Protein AF-W4DCC3-F1 (afdb_monomer_lite)

Structure (mmCIF, N/CA/C/O backbone):
data_AF-W4DCC3-F1
#
_entry.id   AF-W4DCC3-F1
#
loop_
_atom_site.group_PDB
_atom_site.id
_atom_site.type_symbol
_atom_site.label_atom_id
_atom_site.label_alt_id
_atom_site.label_comp_id
_atom_site.label_asym_id
_atom_site.label_entity_id
_atom_site.label_seq_id
_atom_site.pdbx_PDB_ins_code
_atom_site.Cartn_x
_atom_site.Cartn_y
_atom_site.Cartn_z
_atom_site.occupancy
_atom_site.B_iso_or_equiv
_atom_site.auth_seq_id
_atom_site.auth_comp_id
_atom_site.auth_asym_id
_atom_site.auth_atom_id
_atom_site.pdbx_PDB_model_num
ATOM 1 N N . MET A 1 1 ? -0.663 -2.552 36.359 1.00 65.81 1 MET A N 1
ATOM 2 C CA . MET A 1 1 ? -0.582 -4.001 36.613 1.00 65.81 1 MET A CA 1
ATOM 3 C C . MET A 1 1 ? 0.686 -4.512 35.973 1.00 65.81 1 MET A C 1
ATOM 5 O O . MET A 1 1 ? 1.082 -3.997 34.933 1.00 65.81 1 MET A O 1
ATOM 9 N N . ASP A 1 2 ? 1.323 -5.483 36.602 1.00 81.38 2 ASP A N 1
ATOM 10 C CA . ASP A 1 2 ? 2.466 -6.200 36.061 1.00 81.38 2 ASP A CA 1
ATOM 11 C C . ASP A 1 2 ? 2.003 -7.212 35.001 1.00 81.38 2 ASP A C 1
ATOM 13 O O . ASP A 1 2 ? 0.915 -7.782 35.112 1.00 81.38 2 ASP A O 1
ATOM 17 N N . ARG A 1 3 ? 2.832 -7.509 33.990 1.00 83.25 3 ARG A N 1
ATOM 18 C CA . ARG A 1 3 ? 2.454 -8.442 32.903 1.00 83.25 3 ARG A CA 1
ATOM 19 C C . ARG A 1 3 ? 1.959 -9.788 33.440 1.00 83.25 3 ARG A C 1
ATOM 21 O O . ARG A 1 3 ? 1.033 -10.378 32.896 1.00 83.25 3 ARG A O 1
ATOM 28 N N . LYS A 1 4 ? 2.592 -10.279 34.509 1.00 83.69 4 LYS A N 1
ATOM 29 C CA . LYS A 1 4 ? 2.248 -11.555 35.151 1.00 83.69 4 LYS A CA 1
ATOM 30 C C . LYS A 1 4 ? 0.876 -11.526 35.828 1.00 83.69 4 LYS A C 1
ATOM 32 O O . LYS A 1 4 ? 0.218 -12.558 35.857 1.00 83.69 4 LYS A O 1
ATOM 37 N N . GLU A 1 5 ? 0.449 -10.373 36.342 1.00 85.81 5 GLU A N 1
ATOM 38 C CA . GLU A 1 5 ? -0.877 -10.195 36.944 1.00 85.81 5 GLU A CA 1
ATOM 39 C C . GLU A 1 5 ? -1.960 -10.265 35.867 1.00 85.81 5 GLU A C 1
ATOM 41 O O . GLU A 1 5 ? -2.912 -11.019 36.019 1.00 85.81 5 GLU A O 1
ATOM 46 N N . VAL A 1 6 ? -1.767 -9.550 34.750 1.00 86.69 6 VAL A N 1
ATOM 47 C CA . VAL A 1 6 ? -2.700 -9.542 33.609 1.00 86.69 6 VAL A CA 1
ATOM 48 C C . VAL A 1 6 ? -2.846 -10.938 33.006 1.00 86.69 6 VAL A C 1
ATOM 50 O O . VAL A 1 6 ? -3.960 -11.420 32.824 1.00 86.69 6 VAL A O 1
ATOM 53 N N . VAL A 1 7 ? -1.719 -11.611 32.745 1.00 86.50 7 VAL A N 1
ATOM 54 C CA . VAL A 1 7 ? -1.698 -12.983 32.216 1.00 86.50 7 VAL A CA 1
ATOM 55 C C . VAL A 1 7 ? -2.428 -13.940 33.153 1.00 86.50 7 VAL A C 1
ATOM 57 O O . VAL A 1 7 ? -3.249 -14.716 32.676 1.00 86.50 7 VAL A O 1
ATOM 60 N N . LYS A 1 8 ? -2.170 -13.857 34.467 1.00 88.50 8 LYS A N 1
ATOM 61 C CA . LYS A 1 8 ? -2.825 -14.716 35.455 1.00 88.50 8 LYS A CA 1
ATOM 62 C C . LYS A 1 8 ? -4.325 -14.428 35.5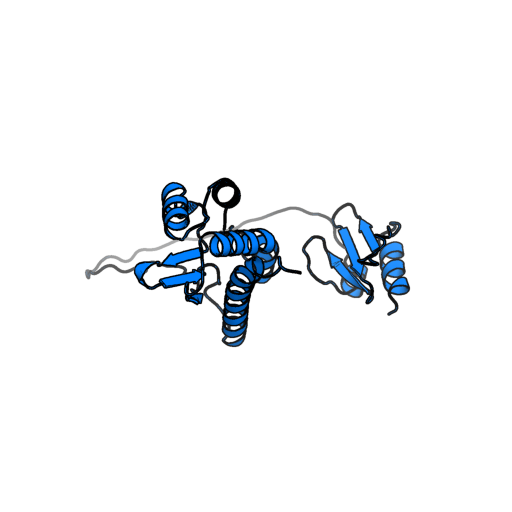64 1.00 88.50 8 LYS A C 1
ATOM 64 O O . LYS A 1 8 ? -5.119 -15.355 35.528 1.00 88.50 8 LYS A O 1
ATOM 69 N N . ALA A 1 9 ? -4.731 -13.166 35.686 1.00 86.69 9 ALA A N 1
ATOM 70 C CA . ALA A 1 9 ? -6.144 -12.806 35.806 1.00 86.69 9 ALA A CA 1
ATOM 71 C C . ALA A 1 9 ? -6.956 -13.271 34.585 1.00 86.69 9 ALA A C 1
ATOM 73 O O . ALA A 1 9 ? -8.075 -13.756 34.738 1.00 86.69 9 ALA A O 1
ATOM 74 N N . LEU A 1 10 ? -6.372 -13.177 33.385 1.00 85.94 10 LEU A N 1
ATOM 75 C CA . LEU A 1 10 ? -7.003 -13.638 32.153 1.00 85.94 10 LEU A CA 1
ATOM 76 C C . LEU A 1 10 ? -7.009 -15.176 32.034 1.00 85.94 10 LEU A C 1
ATOM 78 O O . LEU A 1 10 ? -8.031 -15.735 31.644 1.00 85.94 10 LEU A O 1
ATOM 82 N N . SER A 1 11 ? -5.931 -15.877 32.420 1.00 86.56 11 SER A N 1
ATOM 83 C CA . SER A 1 11 ? -5.908 -17.352 32.432 1.00 86.56 11 SER A CA 1
ATOM 84 C C . SER A 1 11 ? -6.852 -17.950 33.473 1.00 86.56 11 SER A C 1
ATOM 86 O O . SER A 1 11 ? -7.554 -18.910 33.174 1.00 86.56 11 SER A O 1
ATOM 88 N N . ASP A 1 12 ? -6.907 -17.368 34.674 1.00 86.56 12 ASP A N 1
ATOM 89 C CA . ASP A 1 12 ? -7.748 -17.837 35.779 1.00 86.56 12 ASP A CA 1
ATOM 90 C C . ASP A 1 12 ? -9.245 -17.619 35.480 1.00 86.56 12 ASP A C 1
ATOM 92 O O . ASP A 1 12 ? -10.077 -18.407 35.922 1.00 86.56 12 ASP A O 1
ATOM 96 N N . HIS A 1 13 ? -9.597 -16.577 34.711 1.00 84.06 13 HIS A N 1
ATOM 97 C CA . HIS A 1 13 ? -10.976 -16.310 34.280 1.00 84.06 13 HIS A CA 1
ATOM 98 C C . HIS A 1 13 ? -11.414 -17.168 33.081 1.00 84.06 13 HIS A C 1
ATOM 100 O O . HIS A 1 13 ? -12.559 -17.610 33.033 1.00 84.06 13 HIS A O 1
ATOM 106 N N . LEU A 1 14 ? -10.520 -17.409 32.113 1.00 82.44 14 LEU A N 1
ATOM 107 C CA . LEU A 1 14 ? -10.820 -18.222 30.927 1.00 82.44 14 LEU A CA 1
ATOM 108 C C . LEU A 1 14 ? -10.647 -19.733 31.166 1.00 82.44 14 LEU A C 1
ATOM 110 O O . LEU A 1 14 ? -11.186 -20.531 30.406 1.00 82.44 14 LEU A O 1
ATOM 114 N N . GLY A 1 15 ? -9.902 -20.135 32.201 1.00 82.19 15 GLY A N 1
ATOM 115 C CA . GLY A 1 15 ? -9.609 -21.537 32.518 1.00 82.19 15 GLY A CA 1
ATOM 116 C C . GLY A 1 15 ? -8.535 -22.187 31.634 1.00 82.19 15 GLY A C 1
ATOM 117 O O . GLY A 1 15 ? -8.470 -23.413 31.573 1.00 82.19 15 GLY A O 1
ATOM 118 N N . ILE A 1 16 ? -7.707 -21.395 30.940 1.00 85.69 16 ILE A N 1
ATOM 119 C CA . ILE A 1 16 ? -6.763 -21.869 29.908 1.00 85.69 16 ILE A CA 1
ATOM 120 C C . ILE A 1 16 ? -5.327 -21.440 30.232 1.00 85.69 16 ILE A C 1
ATOM 122 O O . ILE A 1 16 ? -5.068 -20.276 30.542 1.00 85.69 16 ILE A O 1
ATOM 126 N N . GLU A 1 17 ? -4.374 -22.372 30.126 1.00 85.31 17 GLU A N 1
ATOM 127 C CA . GLU A 1 17 ? -2.961 -22.112 30.424 1.00 85.31 17 GLU A CA 1
ATOM 128 C C . GLU A 1 17 ? -2.290 -21.168 29.395 1.00 85.31 17 GLU A C 1
ATOM 130 O O . GLU A 1 17 ? -2.397 -21.384 28.184 1.00 85.31 17 GLU A O 1
ATOM 135 N N . PRO A 1 18 ? -1.542 -20.137 29.841 1.00 90.81 18 PRO A N 1
ATOM 136 C CA . PRO A 1 18 ? -0.915 -19.161 28.955 1.00 90.81 18 PRO A CA 1
ATOM 137 C C . PRO A 1 18 ? 0.412 -19.665 28.368 1.00 90.81 18 PRO A C 1
ATOM 139 O O . PRO A 1 18 ? 1.425 -19.819 29.057 1.00 90.81 18 PRO A O 1
ATOM 142 N N . LYS A 1 19 ? 0.447 -19.831 27.047 1.00 92.94 19 LYS A N 1
ATOM 143 C CA . LYS A 1 19 ? 1.618 -20.268 26.278 1.00 92.94 19 LYS A CA 1
ATOM 144 C C . LYS A 1 19 ? 2.614 -19.122 26.092 1.00 92.94 19 LYS A C 1
ATOM 146 O O . LYS A 1 19 ? 2.242 -18.026 25.682 1.00 92.94 19 LYS A O 1
ATOM 151 N N . TYR A 1 20 ? 3.899 -19.349 26.365 1.00 92.38 20 TYR A N 1
ATOM 152 C CA . TYR A 1 20 ? 4.935 -18.320 26.201 1.00 92.38 20 TYR A CA 1
ATOM 153 C C . TYR A 1 20 ? 5.556 -18.343 24.796 1.00 92.38 20 TYR A C 1
ATOM 155 O O . TYR A 1 20 ? 6.023 -19.385 24.343 1.00 92.38 20 TYR A O 1
ATOM 163 N N . MET A 1 21 ? 5.615 -17.186 24.128 1.00 89.31 21 MET A N 1
ATOM 164 C CA . MET A 1 21 ? 6.067 -17.058 22.732 1.00 89.31 21 MET A CA 1
ATOM 165 C C . MET A 1 21 ? 7.575 -16.806 22.566 1.00 89.31 21 MET A C 1
ATOM 167 O O . MET A 1 21 ? 8.056 -16.686 21.441 1.00 89.31 21 MET A O 1
ATOM 171 N N . GLY A 1 22 ? 8.343 -16.738 23.659 1.00 86.62 22 GLY A N 1
ATOM 172 C CA . GLY A 1 22 ? 9.800 -16.589 23.598 1.00 86.62 22 GLY A CA 1
ATOM 173 C C . GLY A 1 22 ? 10.273 -15.194 23.167 1.00 86.62 22 GLY A C 1
ATOM 174 O O . GLY A 1 22 ? 9.617 -14.187 23.420 1.00 86.62 22 GLY A O 1
ATOM 175 N N . VAL A 1 23 ? 11.459 -15.127 22.562 1.00 71.12 23 VAL A N 1
ATOM 176 C CA . VAL A 1 23 ? 12.091 -13.887 22.070 1.00 71.12 23 VAL A CA 1
ATOM 177 C C . VAL A 1 23 ? 11.919 -13.766 20.547 1.00 71.12 23 VAL A C 1
ATOM 179 O O . VAL A 1 23 ? 11.864 -14.798 19.881 1.00 71.12 23 VAL A O 1
ATOM 182 N N . PRO A 1 24 ? 11.848 -12.553 19.959 1.00 79.94 24 PRO A N 1
ATOM 183 C CA . PRO A 1 24 ? 12.029 -11.233 20.572 1.00 79.94 24 PRO A CA 1
ATOM 184 C C . PRO A 1 24 ? 10.743 -10.582 21.111 1.00 79.94 24 PRO A C 1
ATOM 186 O O . PRO A 1 24 ? 10.823 -9.489 21.662 1.00 79.94 24 PRO A O 1
ATOM 189 N N . SER A 1 25 ? 9.567 -11.204 20.962 1.00 80.69 25 SER A N 1
ATOM 190 C CA . SER A 1 25 ? 8.287 -10.596 21.368 1.00 80.69 25 SER A CA 1
ATOM 191 C C . SER A 1 25 ? 8.074 -10.561 22.886 1.00 80.69 25 SER A C 1
ATOM 193 O O . SER A 1 25 ? 7.395 -9.672 23.392 1.00 80.69 25 SER A O 1
ATOM 195 N N . PHE A 1 26 ? 8.636 -11.530 23.619 1.00 85.19 26 PHE A N 1
ATOM 196 C CA . PHE A 1 26 ? 8.379 -11.785 25.041 1.00 85.19 26 PHE A CA 1
ATOM 197 C C . PHE A 1 26 ? 6.886 -11.953 25.382 1.00 85.19 26 PHE A C 1
ATOM 199 O O . PHE A 1 26 ? 6.523 -11.817 26.550 1.00 85.19 26 PHE A O 1
ATOM 206 N N . ALA A 1 27 ? 6.020 -12.231 24.406 1.00 89.69 27 ALA A N 1
ATOM 207 C CA . ALA A 1 27 ? 4.573 -12.268 24.604 1.00 89.69 27 ALA A CA 1
ATOM 208 C C . ALA A 1 27 ? 4.089 -13.589 25.229 1.00 89.69 27 ALA A C 1
ATOM 210 O O . ALA A 1 27 ? 4.739 -14.630 25.103 1.00 89.69 27 ALA A O 1
ATOM 211 N N . TYR A 1 28 ? 2.916 -13.553 25.857 1.00 90.50 28 TYR A N 1
ATOM 212 C CA . TYR A 1 28 ? 2.100 -14.743 26.111 1.00 90.50 28 TYR A CA 1
ATOM 213 C C . TYR A 1 28 ? 0.954 -14.828 25.099 1.00 90.50 28 TYR A C 1
ATOM 215 O O . TYR A 1 28 ? 0.508 -13.801 24.596 1.00 90.50 28 TYR A O 1
ATOM 223 N N . GLN A 1 29 ? 0.488 -16.042 24.822 1.00 91.00 29 GLN A N 1
ATOM 224 C CA . GLN A 1 29 ? -0.672 -16.370 23.998 1.00 91.00 29 GLN A CA 1
ATOM 225 C C . GLN A 1 29 ? -1.666 -17.159 24.870 1.00 91.00 29 GLN A C 1
ATOM 227 O O . GLN A 1 29 ? -1.271 -18.132 25.512 1.00 91.00 29 GLN A O 1
ATOM 232 N N . ILE A 1 30 ? -2.938 -16.764 24.880 1.00 90.69 30 ILE A N 1
ATOM 233 C CA . ILE A 1 30 ? -4.058 -17.555 25.414 1.00 90.69 30 ILE A CA 1
ATOM 234 C C . ILE A 1 30 ? -5.008 -17.822 24.245 1.00 90.69 30 ILE A C 1
ATOM 236 O O . ILE A 1 30 ? -5.346 -16.904 23.501 1.00 90.69 30 ILE A O 1
ATOM 240 N N . GLU A 1 31 ? -5.389 -19.078 24.048 1.00 87.12 31 GLU A N 1
ATOM 241 C CA . GLU A 1 31 ? -6.140 -19.560 22.885 1.00 87.12 31 GLU A CA 1
ATOM 242 C C . GLU A 1 31 ? -7.458 -20.163 23.379 1.00 87.12 31 GLU A C 1
ATOM 244 O O . GLU A 1 31 ? -7.446 -21.178 24.067 1.00 87.12 31 GLU A O 1
ATOM 249 N N . THR A 1 32 ? -8.574 -19.486 23.097 1.00 83.38 32 THR A N 1
ATOM 250 C CA . THR A 1 32 ? -9.938 -19.923 23.451 1.00 83.38 32 THR A CA 1
ATOM 251 C C . THR A 1 32 ? -10.658 -20.467 22.217 1.00 83.38 32 THR A C 1
ATOM 253 O O . THR A 1 32 ? -10.229 -20.218 21.091 1.00 83.38 32 THR A O 1
ATOM 256 N N . ASP A 1 33 ? -11.809 -21.116 22.408 1.00 76.88 33 ASP A N 1
ATOM 257 C CA . ASP A 1 33 ? -12.654 -21.605 21.306 1.00 76.88 33 ASP A CA 1
ATOM 258 C C . ASP A 1 33 ? -13.185 -20.491 20.373 1.00 76.88 33 ASP A C 1
ATOM 260 O O . ASP A 1 33 ? -13.702 -20.786 19.296 1.00 76.88 33 ASP A O 1
ATOM 264 N N . THR A 1 34 ? -13.097 -19.214 20.778 1.00 76.00 34 THR A N 1
ATOM 265 C CA . THR A 1 34 ? -13.636 -18.056 20.030 1.00 76.00 34 THR A CA 1
ATOM 266 C C . THR A 1 34 ? -12.549 -17.095 19.535 1.00 76.00 34 THR A C 1
ATOM 268 O O . THR A 1 34 ? -12.584 -16.663 18.384 1.00 76.00 34 THR A O 1
ATOM 271 N N . GLU A 1 35 ? -11.574 -16.751 20.380 1.00 80.69 35 GLU A N 1
ATOM 272 C CA . GLU A 1 35 ? -10.490 -15.812 20.062 1.00 80.69 35 GLU A CA 1
ATOM 273 C C . GLU A 1 35 ? -9.130 -16.246 20.634 1.00 80.69 35 GLU A C 1
ATOM 275 O O . GLU A 1 35 ? -9.030 -16.990 21.614 1.00 80.69 35 GLU A O 1
ATOM 280 N N . ILE A 1 36 ? -8.063 -15.699 20.044 1.00 87.88 36 ILE A N 1
ATOM 281 C CA . ILE A 1 36 ? -6.701 -15.765 20.579 1.00 87.88 36 ILE A CA 1
ATOM 282 C C . ILE A 1 36 ? -6.322 -14.381 21.116 1.00 87.88 36 ILE A C 1
ATOM 284 O O . ILE A 1 36 ? -6.472 -13.376 20.414 1.00 87.88 36 ILE A O 1
ATOM 288 N N . TYR A 1 37 ? -5.796 -14.355 22.338 1.00 89.50 37 TYR A N 1
ATOM 289 C CA . TYR A 1 37 ? -5.305 -13.169 23.033 1.00 89.50 37 TYR A CA 1
ATOM 290 C C . TYR A 1 37 ? -3.781 -13.221 23.156 1.00 89.50 37 TYR A C 1
ATOM 292 O O . TYR A 1 37 ? -3.221 -14.207 23.638 1.00 89.50 37 TYR A O 1
ATOM 300 N N . TRP A 1 38 ? -3.104 -12.140 22.777 1.00 90.31 38 TRP A N 1
ATOM 301 C CA . TRP A 1 38 ? -1.675 -11.939 23.008 1.00 90.31 38 TRP A CA 1
ATOM 302 C C . TRP A 1 38 ? -1.466 -10.903 24.108 1.00 90.31 38 TRP A C 1
ATOM 304 O O . TRP A 1 38 ? -2.037 -9.819 24.035 1.00 90.31 38 TRP A O 1
ATOM 314 N N . ILE A 1 39 ? -0.630 -11.213 25.103 1.00 91.31 39 ILE A N 1
ATOM 315 C CA . ILE A 1 39 ? -0.255 -10.281 26.173 1.00 91.31 39 ILE A CA 1
ATOM 316 C C . ILE A 1 39 ? 1.216 -9.894 26.003 1.00 91.31 39 ILE A C 1
ATOM 318 O O . ILE A 1 39 ? 2.103 -10.751 26.080 1.00 91.31 39 ILE A O 1
ATOM 322 N N . ASP A 1 40 ? 1.473 -8.612 25.755 1.00 87.38 40 ASP A N 1
ATOM 323 C CA . ASP A 1 40 ? 2.795 -8.075 25.415 1.00 87.38 40 ASP A CA 1
ATOM 324 C C . ASP A 1 40 ? 3.706 -7.850 26.645 1.00 87.38 40 ASP A C 1
ATOM 326 O O . ASP A 1 40 ? 3.341 -8.134 27.787 1.00 87.38 40 ASP A O 1
ATOM 330 N N . ARG A 1 41 ? 4.920 -7.309 26.442 1.00 82.06 41 ARG A N 1
ATOM 331 C CA . ARG A 1 41 ? 5.841 -6.995 27.550 1.00 82.06 41 ARG A CA 1
ATOM 332 C C . ARG A 1 41 ? 5.295 -5.940 28.527 1.00 82.06 41 ARG A C 1
ATOM 334 O O . ARG A 1 41 ? 5.650 -6.019 29.702 1.00 82.06 41 ARG A O 1
ATOM 341 N N . ALA A 1 42 ? 4.474 -4.993 28.075 1.00 82.31 42 ALA A N 1
ATOM 342 C CA . ALA A 1 42 ? 3.862 -3.956 28.906 1.00 82.31 42 ALA A CA 1
ATOM 343 C C . ALA A 1 42 ? 2.592 -4.421 29.652 1.00 82.31 42 ALA A C 1
ATOM 345 O O . ALA A 1 42 ? 2.097 -3.691 30.507 1.00 82.31 42 ALA A O 1
ATOM 346 N N . GLY A 1 43 ? 2.075 -5.622 29.363 1.00 80.19 43 GLY A N 1
ATOM 347 C CA . GLY A 1 43 ? 0.813 -6.124 29.916 1.00 80.19 43 GLY A CA 1
ATOM 348 C C . GLY A 1 43 ? -0.425 -5.696 29.119 1.00 80.19 43 GLY A C 1
ATOM 349 O O . GLY A 1 43 ? -1.541 -5.842 29.607 1.00 80.19 43 GLY A O 1
ATOM 350 N N . LYS A 1 44 ? -0.245 -5.177 27.901 1.00 86.25 44 LYS A N 1
ATOM 351 C CA . LYS A 1 44 ? -1.319 -4.873 26.952 1.00 86.25 44 LYS A CA 1
ATOM 352 C C . LYS A 1 44 ? -1.825 -6.166 26.311 1.00 86.25 44 LYS A C 1
ATOM 354 O O . LYS A 1 44 ? -1.020 -7.015 25.928 1.00 86.25 44 LYS A O 1
ATOM 359 N N . ILE A 1 45 ? -3.146 -6.290 26.184 1.00 88.94 45 ILE A N 1
ATOM 360 C CA . ILE A 1 45 ? -3.823 -7.439 25.572 1.00 88.94 45 ILE A CA 1
ATOM 361 C C . ILE A 1 45 ? -4.262 -7.055 24.154 1.00 88.94 45 ILE A C 1
ATOM 363 O O . ILE A 1 45 ? -4.904 -6.021 23.966 1.00 88.94 45 ILE A O 1
ATOM 367 N N . THR A 1 46 ? -3.949 -7.894 23.170 1.00 86.69 46 THR A N 1
ATOM 368 C CA . THR A 1 46 ? -4.333 -7.724 21.760 1.00 86.69 46 THR A CA 1
ATOM 369 C C . THR A 1 46 ? -5.065 -8.973 21.264 1.00 86.69 46 THR A C 1
ATOM 371 O O . THR A 1 46 ? -4.608 -10.086 21.519 1.00 86.69 46 THR A O 1
ATOM 374 N N . THR A 1 47 ? -6.177 -8.817 20.543 1.00 87.62 47 THR A N 1
ATOM 375 C CA . THR A 1 47 ? -6.917 -9.944 19.934 1.00 87.62 47 THR A CA 1
ATOM 376 C C . THR A 1 47 ? -6.345 -10.362 18.576 1.00 87.62 47 THR A C 1
ATOM 378 O O . THR A 1 47 ? -5.526 -9.659 17.980 1.00 87.62 47 THR A O 1
ATOM 381 N N . SER A 1 48 ? -6.847 -11.463 18.008 1.00 81.06 48 SER A N 1
ATOM 382 C CA . SER A 1 48 ? -6.612 -11.862 16.603 1.00 81.06 48 SER A CA 1
ATOM 383 C C . SER A 1 48 ? -7.074 -10.809 15.584 1.00 81.06 48 SER A C 1
ATOM 385 O O . SER A 1 48 ? -6.621 -10.784 14.432 1.00 81.06 48 SER A O 1
ATOM 387 N N . ASN A 1 49 ? -7.935 -9.882 16.012 1.00 73.94 49 ASN A N 1
ATOM 388 C CA . ASN A 1 49 ? -8.329 -8.730 15.220 1.00 73.94 49 ASN A CA 1
ATOM 389 C C . ASN A 1 49 ? -7.283 -7.595 15.213 1.00 73.94 49 ASN A C 1
ATOM 391 O O . ASN A 1 49 ? -7.362 -6.701 14.372 1.00 73.94 49 ASN A O 1
ATOM 395 N N . GLY A 1 50 ? -6.246 -7.665 16.052 1.00 72.19 50 GLY A N 1
ATOM 396 C CA . GLY A 1 50 ? -5.244 -6.605 16.210 1.00 72.19 50 GLY A CA 1
ATOM 397 C C . GLY A 1 50 ? -5.728 -5.441 17.079 1.00 72.19 50 GLY A C 1
ATOM 398 O O . GLY A 1 50 ? -5.013 -4.454 17.228 1.00 72.19 50 GLY A O 1
ATOM 399 N N . THR A 1 51 ? -6.926 -5.558 17.654 1.00 75.69 51 THR A N 1
ATOM 400 C CA . THR A 1 51 ? -7.518 -4.574 18.560 1.00 75.69 51 THR A CA 1
ATOM 401 C C . THR A 1 51 ? -6.924 -4.737 19.952 1.00 75.69 51 THR A C 1
ATOM 403 O O . THR A 1 51 ? -6.810 -5.854 20.460 1.00 75.69 51 THR A O 1
ATOM 406 N N . GLU A 1 52 ? -6.558 -3.622 20.576 1.00 81.31 52 GLU A N 1
ATOM 407 C CA . GLU A 1 52 ? -6.121 -3.574 21.971 1.00 81.31 52 GLU A CA 1
ATOM 408 C C . GLU A 1 52 ? -7.353 -3.569 22.887 1.00 81.31 52 GLU A C 1
ATOM 410 O O . GLU A 1 52 ? -8.267 -2.772 22.676 1.00 81.31 52 GLU A O 1
ATOM 415 N N . VAL A 1 53 ? -7.400 -4.450 23.890 1.00 80.81 53 VAL A N 1
ATOM 416 C CA . VAL A 1 53 ? -8.578 -4.618 24.761 1.00 80.81 53 VAL A CA 1
ATOM 417 C C . VAL A 1 53 ? -8.181 -4.490 26.231 1.00 80.81 53 VAL A C 1
ATOM 419 O O . VAL A 1 53 ? -7.146 -5.003 26.658 1.00 80.81 53 VAL A O 1
ATOM 422 N N . ALA A 1 54 ? -9.002 -3.791 27.017 1.00 81.12 54 ALA A N 1
ATOM 423 C CA . ALA A 1 54 ? -8.817 -3.676 28.460 1.00 81.12 54 ALA A CA 1
ATOM 424 C C . ALA A 1 54 ? -9.191 -4.988 29.171 1.00 81.12 54 ALA A C 1
ATOM 426 O O . ALA A 1 54 ?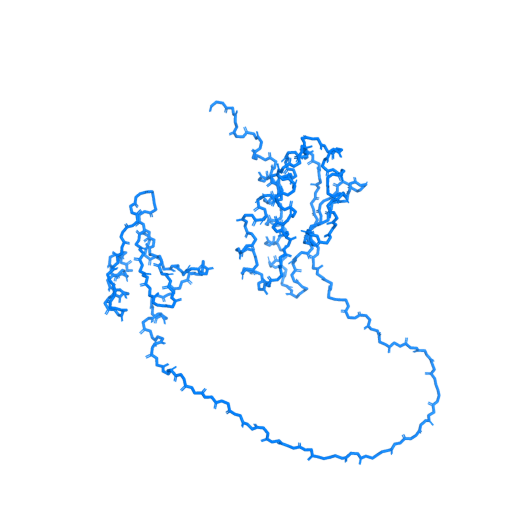 -10.192 -5.625 28.836 1.00 81.12 54 ALA A O 1
ATOM 427 N N . LEU A 1 55 ? -8.409 -5.367 30.187 1.00 76.38 55 LEU A N 1
ATOM 428 C CA . LEU A 1 55 ? -8.627 -6.590 30.967 1.00 76.38 55 LEU A CA 1
ATOM 429 C C . LEU A 1 55 ? -10.040 -6.633 31.573 1.00 76.38 55 LEU A C 1
ATOM 431 O O . LEU A 1 55 ? -10.719 -7.651 31.477 1.00 76.38 55 LEU A O 1
ATOM 435 N N . ASP A 1 56 ? -10.506 -5.514 32.127 1.00 72.81 56 ASP A N 1
ATOM 436 C CA . ASP A 1 56 ? -11.810 -5.394 32.789 1.00 72.81 56 ASP A CA 1
ATOM 437 C C . ASP A 1 56 ? -12.983 -5.672 31.835 1.00 72.81 56 ASP A C 1
ATOM 439 O O . ASP A 1 56 ? -13.996 -6.250 32.233 1.00 72.81 56 ASP A O 1
ATOM 443 N N . SER A 1 57 ? -12.837 -5.325 30.550 1.00 70.31 57 SER A N 1
ATOM 444 C CA . SER A 1 57 ? -13.835 -5.628 29.519 1.00 70.31 57 SER A CA 1
ATOM 445 C C . SER A 1 57 ? -13.933 -7.133 29.250 1.00 70.31 57 SER A C 1
ATOM 447 O O . SER A 1 57 ? -15.038 -7.660 29.122 1.00 70.31 57 SER A O 1
ATOM 449 N N . LEU A 1 58 ? -12.799 -7.841 29.218 1.00 71.12 58 LEU A N 1
ATOM 450 C CA . LEU A 1 58 ? -12.769 -9.296 29.027 1.00 71.12 58 LEU A CA 1
ATOM 451 C C . LEU A 1 58 ? -13.338 -10.036 30.249 1.00 71.12 58 LEU A C 1
ATOM 453 O O . LEU A 1 58 ? -14.178 -10.915 30.084 1.00 71.12 58 LEU A O 1
ATOM 457 N N . LEU A 1 59 ? -12.970 -9.614 31.465 1.00 69.81 59 LEU A N 1
ATOM 458 C CA . LEU A 1 59 ? -13.454 -10.191 32.731 1.00 69.81 59 LEU A CA 1
ATOM 459 C C . LEU A 1 59 ? -14.970 -10.034 32.973 1.00 69.81 59 LEU A C 1
ATOM 461 O O . LEU A 1 59 ? -15.526 -10.722 33.828 1.00 69.81 59 LEU A O 1
ATOM 46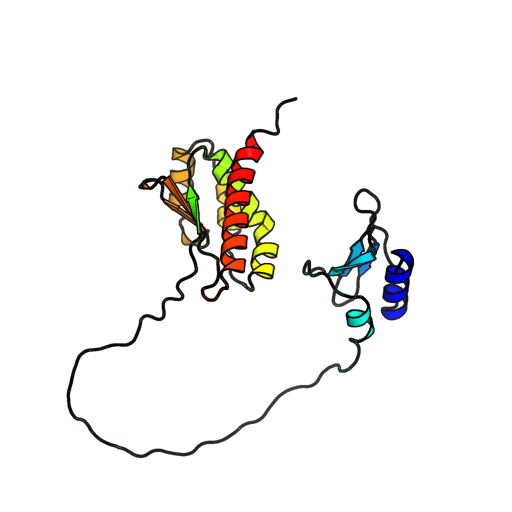5 N N . THR A 1 60 ? -15.636 -9.125 32.255 1.00 59.72 60 THR A N 1
ATOM 466 C CA . THR A 1 60 ? -17.065 -8.810 32.448 1.00 59.72 60 THR A CA 1
ATOM 467 C C . THR A 1 60 ? -17.986 -9.529 31.449 1.00 59.72 60 THR A C 1
ATOM 469 O O . THR A 1 60 ? -19.191 -9.618 31.676 1.00 59.72 60 THR A O 1
ATOM 472 N N . SER A 1 61 ? -17.460 -10.049 30.335 1.00 52.66 61 SER A N 1
ATOM 473 C CA . SER A 1 61 ? -18.269 -10.301 29.126 1.00 52.66 61 SER A CA 1
ATOM 474 C C . SER A 1 61 ? -18.982 -11.666 29.045 1.00 52.66 61 SER A C 1
ATOM 476 O O . SER A 1 61 ? -19.581 -11.970 28.017 1.00 52.66 61 SER A O 1
ATOM 478 N N . GLN A 1 62 ? -18.978 -12.486 30.104 1.00 48.50 62 GLN A N 1
ATOM 479 C CA . GLN A 1 62 ? -19.702 -13.769 30.139 1.00 48.50 62 GLN A CA 1
ATOM 480 C C . GLN A 1 62 ? -21.049 -13.703 30.882 1.00 48.50 62 GLN A C 1
ATOM 482 O O . GLN A 1 62 ? -21.201 -14.253 31.971 1.00 48.50 62 GLN A O 1
ATOM 487 N N . VAL A 1 63 ? -22.067 -13.117 30.241 1.00 39.81 63 VAL A N 1
ATOM 488 C CA . VAL A 1 63 ? -23.476 -13.507 30.454 1.00 39.81 63 VAL A CA 1
ATOM 489 C C . VAL A 1 63 ? -24.235 -13.439 29.120 1.00 39.81 63 VAL A C 1
ATOM 491 O O . VAL A 1 63 ? -24.005 -12.536 28.324 1.00 39.81 63 VAL A O 1
ATOM 494 N N . ILE A 1 64 ? -25.206 -14.344 28.939 1.00 37.44 64 ILE A N 1
ATOM 495 C CA . ILE A 1 64 ? -26.161 -14.448 27.814 1.00 37.44 64 ILE A CA 1
ATOM 496 C C . ILE A 1 64 ? -25.596 -15.092 26.534 1.00 37.44 64 ILE A C 1
ATOM 498 O O . ILE A 1 64 ? -25.266 -14.444 25.544 1.00 37.44 64 ILE A O 1
ATOM 502 N N . GLU A 1 65 ? -25.635 -16.426 26.520 1.00 40.81 65 GLU A N 1
ATOM 503 C CA . GLU A 1 65 ? -25.826 -17.182 25.281 1.00 40.81 65 GLU A CA 1
ATOM 504 C C . GLU A 1 65 ? -27.233 -16.952 24.677 1.00 40.81 65 GLU A C 1
ATOM 506 O O . GLU A 1 65 ? -28.198 -16.750 25.409 1.00 40.81 65 GLU A O 1
ATOM 511 N N . LYS A 1 66 ? -27.345 -17.132 23.349 1.00 39.44 66 LYS A N 1
ATOM 512 C CA . LYS A 1 66 ? -28.494 -17.709 22.601 1.00 39.44 66 LYS A CA 1
ATOM 513 C C . LYS A 1 66 ? -29.930 -17.275 22.981 1.00 39.44 66 LYS A C 1
ATOM 515 O O . LYS A 1 66 ? -30.499 -17.806 23.931 1.00 39.44 66 LYS A O 1
ATOM 520 N N . GLN A 1 67 ? -30.622 -16.589 22.058 1.00 35.28 67 GLN A N 1
ATOM 521 C CA . GLN A 1 67 ? -31.900 -17.095 21.502 1.00 35.28 67 GLN A CA 1
ATOM 522 C C . GLN A 1 67 ? -32.351 -16.377 20.210 1.00 35.28 67 GLN A C 1
ATOM 524 O O . GLN A 1 67 ? -31.731 -15.412 19.769 1.00 35.28 67 GLN A O 1
ATOM 529 N N . GLU A 1 68 ? -33.391 -16.912 19.560 1.00 35.38 68 GLU A N 1
ATOM 530 C CA . GLU A 1 68 ? -33.773 -16.635 18.168 1.00 35.38 68 GLU A CA 1
ATOM 531 C C . GLU A 1 68 ? -35.123 -15.887 17.997 1.00 35.38 68 GLU A C 1
ATOM 533 O O . GLU A 1 68 ? -36.173 -16.420 18.344 1.00 35.38 68 GLU A O 1
ATOM 538 N N . LYS A 1 69 ? -35.095 -14.790 17.214 1.00 32.50 69 LYS A N 1
ATOM 539 C CA . LYS A 1 69 ? -36.038 -14.542 16.083 1.00 32.50 69 LYS A CA 1
ATOM 540 C C . LYS A 1 69 ? -37.515 -14.137 16.462 1.00 32.50 69 LYS A C 1
ATOM 542 O O . LYS A 1 69 ? -37.696 -13.642 17.568 1.00 32.50 69 LYS A O 1
ATOM 547 N N . PRO A 1 70 ? -38.526 -14.043 15.543 1.00 58.72 70 PRO A N 1
ATOM 548 C CA . PRO A 1 70 ? -39.085 -12.716 15.187 1.00 58.72 70 PRO A CA 1
ATOM 549 C C . PRO A 1 70 ? -40.637 -12.561 15.131 1.00 58.72 70 PRO A C 1
ATOM 551 O O . PRO A 1 70 ? -41.370 -13.542 15.052 1.00 58.72 70 PRO A O 1
ATOM 554 N N . LEU A 1 71 ? -41.126 -11.314 14.986 1.00 31.03 71 LEU A N 1
ATOM 555 C CA . LEU A 1 71 ? -42.441 -10.909 14.411 1.00 31.03 71 LEU A CA 1
ATOM 556 C C . LEU A 1 71 ? -42.345 -9.394 14.035 1.00 31.03 71 LEU A C 1
ATOM 558 O O . LEU A 1 71 ? -41.576 -8.694 14.684 1.00 31.03 71 LEU A O 1
ATOM 562 N N . LYS A 1 72 ? -42.856 -8.819 12.923 1.00 42.44 72 LYS A N 1
ATOM 563 C CA . LYS A 1 72 ? -44.226 -8.728 12.337 1.00 42.44 72 LYS A CA 1
ATOM 564 C C . LYS A 1 72 ? -45.258 -8.070 13.279 1.00 42.44 72 LYS A C 1
ATOM 566 O O . LYS A 1 72 ? -45.288 -8.440 14.444 1.00 42.44 72 LYS A O 1
ATOM 571 N N . SER A 1 73 ? -46.148 -7.160 12.849 1.00 43.25 73 SER A N 1
ATOM 572 C CA . SER A 1 73 ? -46.338 -6.431 11.557 1.00 43.25 73 SER A CA 1
ATOM 573 C C . SER A 1 73 ? -47.059 -5.064 11.845 1.00 43.25 73 SER A C 1
ATOM 575 O O . SER A 1 73 ? -46.808 -4.562 12.933 1.00 43.25 73 SER A O 1
ATOM 577 N N . GLU A 1 74 ? -47.848 -4.301 11.056 1.00 38.09 74 GLU A N 1
ATOM 578 C CA . GLU A 1 74 ? -48.701 -4.427 9.839 1.00 38.09 74 GLU A CA 1
ATOM 579 C C . GLU A 1 74 ? -48.827 -3.059 9.082 1.00 38.09 74 GLU A C 1
ATOM 581 O O . GLU A 1 74 ? -48.060 -2.137 9.345 1.00 38.09 74 GLU A O 1
ATOM 586 N N . GLU A 1 75 ? -49.759 -2.930 8.120 1.00 41.16 75 GLU A N 1
ATOM 587 C CA . GLU A 1 75 ? -50.091 -1.704 7.337 1.00 41.16 75 GLU A CA 1
ATOM 588 C C . GLU A 1 75 ? -51.375 -0.997 7.882 1.00 41.16 75 GLU A C 1
ATOM 590 O O . GLU A 1 75 ? -51.931 -1.526 8.849 1.00 41.16 75 GLU A O 1
ATOM 595 N N . PRO A 1 76 ? -51.903 0.148 7.336 1.00 49.09 76 PRO A N 1
ATOM 596 C CA . PRO A 1 76 ? -52.662 0.144 6.054 1.00 49.09 76 PRO A CA 1
ATOM 597 C C . PRO A 1 76 ? -52.769 1.454 5.193 1.00 49.09 76 PRO A C 1
ATOM 599 O O . PRO A 1 76 ? -53.010 2.552 5.680 1.00 49.09 76 PRO A O 1
ATOM 602 N N . VAL A 1 77 ? -52.774 1.265 3.861 1.00 33.06 77 VAL A N 1
ATOM 603 C CA . VAL A 1 77 ? -53.707 1.837 2.836 1.00 33.06 77 VAL A CA 1
ATOM 604 C C . VAL A 1 77 ? -53.876 3.373 2.595 1.00 33.06 77 VAL A C 1
ATOM 606 O O . VAL A 1 77 ? -54.655 4.051 3.250 1.00 33.06 77 VAL A O 1
ATOM 609 N N . ARG A 1 78 ? -53.278 3.836 1.473 1.00 33.62 78 ARG A N 1
ATOM 610 C CA . ARG A 1 78 ? -53.803 4.628 0.304 1.00 33.62 78 ARG A CA 1
ATOM 611 C C . ARG A 1 78 ? -54.927 5.694 0.453 1.00 33.62 78 ARG A C 1
ATOM 613 O O . ARG A 1 78 ? -56.000 5.369 0.939 1.00 33.62 78 ARG A O 1
ATOM 620 N N . LEU A 1 79 ? -54.811 6.810 -0.309 1.00 29.03 79 LEU A N 1
ATOM 621 C CA . LEU A 1 79 ? -55.648 7.095 -1.518 1.00 29.03 79 LEU A CA 1
ATOM 622 C C . LEU A 1 79 ? -55.258 8.371 -2.337 1.00 29.03 79 LEU A C 1
ATOM 624 O O . LEU A 1 79 ? -55.287 9.481 -1.829 1.00 29.03 79 LEU A O 1
ATOM 628 N N . VAL A 1 80 ? -54.953 8.152 -3.628 1.00 33.94 80 VAL A N 1
ATOM 629 C CA . VAL A 1 80 ? -55.081 8.985 -4.865 1.00 33.94 80 VAL A CA 1
ATOM 630 C C . VAL A 1 80 ? -55.102 10.536 -4.825 1.00 33.94 80 VAL A C 1
ATOM 632 O O . VAL A 1 80 ? -56.018 11.155 -4.296 1.00 33.94 80 VAL A O 1
ATOM 635 N N . GLY A 1 81 ? -54.224 11.134 -5.648 1.00 29.69 81 GLY A N 1
ATOM 636 C CA . GLY A 1 81 ? -54.380 12.439 -6.325 1.00 29.69 81 GLY A CA 1
ATOM 637 C C . GLY A 1 81 ? -53.755 12.376 -7.736 1.00 29.69 81 GLY A C 1
ATOM 638 O O . GLY A 1 81 ? -52.917 11.504 -7.969 1.00 29.69 81 GLY A O 1
ATOM 639 N N . HIS A 1 82 ? -54.173 13.213 -8.698 1.00 35.34 82 HIS A N 1
ATOM 640 C CA . HIS A 1 82 ? -53.805 13.065 -10.124 1.00 35.34 82 HIS A CA 1
ATOM 641 C C . HIS A 1 82 ? -53.089 14.297 -10.712 1.00 35.34 82 HIS A C 1
ATOM 643 O O . HIS A 1 82 ? -53.514 15.420 -10.475 1.00 35.34 82 HIS A O 1
ATOM 649 N N . VAL A 1 83 ? -52.035 14.020 -11.491 1.00 32.47 83 VAL A N 1
ATOM 650 C CA . VAL A 1 83 ? -51.427 14.777 -12.612 1.00 32.47 83 VAL A CA 1
ATOM 651 C C . VAL A 1 83 ? -51.686 16.293 -12.721 1.00 32.47 83 VAL A C 1
ATOM 653 O O . VAL A 1 83 ? -52.776 16.713 -13.095 1.00 32.47 83 VAL A O 1
ATOM 656 N N . ASP A 1 84 ? -50.601 17.072 -12.647 1.00 31.52 84 ASP A N 1
ATOM 657 C CA . ASP A 1 84 ? -50.282 18.064 -13.691 1.00 31.52 84 ASP A CA 1
ATOM 658 C C . ASP A 1 84 ? -48.761 18.030 -13.985 1.00 31.52 84 ASP A C 1
ATOM 660 O O . ASP A 1 84 ? -48.040 17.179 -13.456 1.00 31.52 84 ASP A O 1
ATOM 664 N N . SER A 1 85 ? -48.288 18.870 -14.901 1.00 34.97 85 SER A N 1
ATOM 665 C CA . SER A 1 85 ? -47.164 18.606 -15.799 1.00 34.97 85 SER A CA 1
ATOM 666 C C . SER A 1 85 ? -45.942 19.511 -15.569 1.00 34.97 85 SER A C 1
ATOM 668 O O . SER A 1 85 ? -46.067 20.698 -15.279 1.00 34.97 85 SER A O 1
ATOM 670 N N . GLY A 1 86 ? -44.735 18.948 -15.726 1.00 29.12 86 GLY A N 1
ATOM 671 C CA . GLY A 1 86 ? -43.477 19.701 -15.614 1.00 29.12 86 GLY A CA 1
ATOM 672 C C . GLY A 1 86 ? -42.217 18.835 -15.499 1.00 29.12 86 GLY A C 1
ATOM 673 O O . GLY A 1 86 ? -41.788 18.501 -14.399 1.00 29.12 86 GLY A O 1
ATOM 674 N N . THR A 1 87 ? -41.591 18.509 -16.632 1.00 32.97 87 THR A N 1
ATOM 675 C CA . THR A 1 87 ? -40.177 18.078 -16.716 1.00 32.97 87 THR A CA 1
ATOM 676 C C . THR A 1 87 ? -39.240 19.223 -16.266 1.00 32.97 87 THR A C 1
ATOM 678 O O . THR A 1 87 ? -39.647 20.383 -16.371 1.00 32.97 87 THR A O 1
ATOM 681 N N . PRO A 1 88 ? -37.992 18.969 -15.797 1.00 38.34 88 PRO A N 1
ATOM 682 C CA . PRO A 1 88 ? -37.136 17.830 -16.153 1.00 38.34 88 PRO A CA 1
ATOM 683 C C . PRO A 1 88 ? -36.648 16.948 -14.988 1.00 38.34 88 PRO A C 1
ATOM 685 O O . PRO A 1 88 ? -36.662 17.332 -13.820 1.00 38.34 88 PRO A O 1
ATOM 688 N N . ASP A 1 89 ? -36.154 15.762 -15.344 1.00 30.44 89 ASP A N 1
ATOM 689 C CA . ASP A 1 89 ? -35.704 14.721 -14.422 1.00 30.44 89 ASP A CA 1
ATOM 690 C C . ASP A 1 89 ? -34.515 15.103 -13.524 1.00 30.44 89 ASP A C 1
ATOM 692 O O . ASP A 1 89 ? -33.436 15.496 -13.974 1.00 30.44 89 ASP A O 1
ATOM 696 N N . LYS A 1 90 ? -34.685 14.821 -12.230 1.00 50.66 90 LYS A N 1
ATOM 697 C CA . LYS A 1 90 ? -33.608 14.455 -11.302 1.00 50.66 90 LYS A CA 1
ATOM 698 C C . LYS A 1 90 ? -34.176 13.374 -10.371 1.00 50.66 90 LYS A C 1
ATOM 700 O O . LYS A 1 90 ? -35.257 13.571 -9.822 1.00 50.66 90 LYS A O 1
ATOM 705 N N . PRO A 1 91 ? -33.493 12.230 -10.215 1.00 42.00 91 PRO A N 1
ATOM 706 C CA . PRO A 1 91 ? -32.544 12.095 -9.106 1.00 42.00 91 PRO A CA 1
ATOM 707 C C . PRO A 1 91 ? -31.147 11.726 -9.628 1.00 42.00 91 PRO A C 1
ATOM 709 O O . PRO A 1 91 ? -30.977 10.834 -10.445 1.00 42.00 91 PRO A O 1
ATOM 712 N N . ALA A 1 92 ? -30.110 12.474 -9.261 1.00 43.81 92 ALA A N 1
ATOM 713 C CA . ALA A 1 92 ? -29.305 12.137 -8.085 1.00 43.81 92 ALA A CA 1
ATOM 714 C C . ALA A 1 92 ? -28.555 10.804 -8.262 1.00 43.81 92 ALA A C 1
ATOM 716 O O . ALA A 1 92 ? -28.907 9.791 -7.664 1.00 43.81 92 ALA A O 1
ATOM 717 N N . ALA A 1 93 ? -27.473 10.848 -9.047 1.00 39.19 93 ALA A N 1
ATOM 718 C CA . ALA A 1 93 ? -26.402 9.872 -8.919 1.00 39.19 93 ALA A CA 1
ATOM 719 C C . ALA A 1 93 ? -25.839 9.972 -7.493 1.00 39.19 93 ALA A C 1
ATOM 721 O O . ALA A 1 93 ? -25.145 10.928 -7.147 1.00 39.19 93 ALA A O 1
ATOM 722 N N . ASN A 1 94 ? -26.180 8.993 -6.662 1.00 43.78 94 ASN A N 1
ATOM 723 C CA . ASN A 1 94 ? -25.633 8.780 -5.330 1.00 43.78 94 ASN A CA 1
ATOM 724 C C . ASN A 1 94 ? -24.227 8.171 -5.436 1.00 43.78 94 ASN A C 1
ATOM 726 O O . ASN A 1 94 ? -23.962 7.066 -4.963 1.00 43.78 94 ASN A O 1
ATOM 730 N N . THR A 1 95 ? -23.324 8.907 -6.086 1.00 40.00 95 THR A N 1
ATOM 731 C CA . THR A 1 95 ? -21.896 8.604 -6.092 1.00 40.00 95 THR A CA 1
ATOM 732 C C . THR A 1 95 ? -21.403 8.654 -4.652 1.00 40.00 95 THR A C 1
ATOM 734 O O . THR A 1 95 ? -21.330 9.728 -4.057 1.00 40.00 95 THR A O 1
ATOM 737 N N . ASN A 1 96 ? -21.048 7.500 -4.089 1.00 47.78 96 ASN A N 1
ATOM 738 C CA . ASN A 1 96 ? -20.221 7.456 -2.891 1.00 47.78 96 ASN A CA 1
ATOM 739 C C . ASN A 1 96 ? -18.832 7.954 -3.306 1.00 47.78 96 ASN A C 1
ATOM 741 O O . ASN A 1 96 ? -18.055 7.195 -3.880 1.00 47.78 96 ASN A O 1
ATOM 745 N N . VAL A 1 97 ? -18.568 9.249 -3.112 1.00 53.06 97 VAL A N 1
ATOM 746 C CA . VAL A 1 97 ? -17.303 9.894 -3.493 1.00 53.06 97 VAL A CA 1
ATOM 747 C C . VAL A 1 97 ? -16.229 9.488 -2.486 1.00 53.06 97 VAL A C 1
ATOM 749 O O . VAL A 1 97 ? -15.918 10.232 -1.559 1.00 53.06 97 VAL A O 1
ATOM 752 N N . SER A 1 98 ? -15.711 8.267 -2.635 1.00 61.72 98 SER A N 1
ATOM 753 C CA . SER A 1 98 ? -14.575 7.772 -1.861 1.00 61.72 98 SER A CA 1
ATOM 754 C C . SER A 1 98 ? -13.442 8.790 -1.915 1.00 61.72 98 SER A C 1
ATOM 756 O O . SER A 1 98 ? -13.081 9.282 -2.985 1.00 61.72 98 SER A O 1
ATOM 758 N N . LEU A 1 99 ? -12.931 9.148 -0.745 1.00 81.25 99 LEU A N 1
ATOM 759 C CA . LEU A 1 99 ? -12.051 10.283 -0.593 1.00 81.25 99 LEU A CA 1
ATOM 760 C C . LEU A 1 99 ? -10.657 9.952 -1.136 1.00 81.25 99 LEU A C 1
ATOM 762 O O . LEU A 1 99 ? -10.040 8.952 -0.766 1.00 81.25 99 LEU A O 1
ATOM 766 N N . GLU A 1 100 ? -10.185 10.815 -2.030 1.00 87.12 100 GLU A N 1
ATOM 767 C CA . GLU A 1 100 ? -8.923 10.667 -2.742 1.00 87.12 100 GLU A CA 1
ATOM 768 C C . GLU A 1 100 ? -7.793 11.386 -1.992 1.00 87.12 100 GLU A C 1
ATOM 770 O O . GLU A 1 100 ? -7.867 12.588 -1.730 1.00 87.12 100 GLU A O 1
ATOM 775 N N . VAL A 1 101 ? -6.716 10.662 -1.677 1.00 89.81 101 VAL A N 1
ATOM 776 C CA . VAL A 1 101 ? -5.453 11.253 -1.204 1.00 89.81 101 VAL A CA 1
ATOM 777 C C . VAL A 1 101 ? -4.388 11.049 -2.276 1.00 89.81 101 VAL A C 1
ATOM 779 O O . VAL A 1 101 ? -4.097 9.918 -2.663 1.00 89.81 101 VAL A O 1
ATOM 782 N N . VAL A 1 102 ? -3.804 12.146 -2.760 1.00 92.19 102 VAL A N 1
ATOM 783 C CA . VAL A 1 102 ? -2.882 12.152 -3.907 1.00 92.19 102 VAL A CA 1
ATOM 784 C C . VAL A 1 102 ? -1.450 12.423 -3.454 1.00 92.19 102 VAL A C 1
ATOM 786 O O . VAL A 1 102 ? -1.200 13.340 -2.672 1.00 92.19 102 VAL A O 1
ATOM 789 N N . VAL A 1 103 ? -0.493 11.656 -3.979 1.00 92.25 103 VAL A N 1
ATOM 790 C CA . VAL A 1 103 ? 0.953 11.858 -3.778 1.00 92.25 103 VAL A CA 1
ATOM 791 C C . VAL A 1 103 ? 1.713 11.829 -5.110 1.00 92.25 103 VAL A C 1
ATOM 793 O O . VAL A 1 103 ? 1.244 11.214 -6.071 1.00 92.25 103 VAL A O 1
ATOM 796 N N . PRO A 1 104 ? 2.885 12.485 -5.210 1.00 92.00 104 PRO A N 1
ATOM 797 C CA . PRO A 1 104 ? 3.699 12.435 -6.419 1.00 92.00 104 PRO A CA 1
ATOM 798 C C . PRO A 1 104 ? 4.271 11.032 -6.666 1.00 92.00 104 PRO A C 1
ATOM 800 O O . PRO A 1 104 ? 4.686 10.326 -5.742 1.00 92.00 104 PRO A O 1
ATOM 803 N N . LEU A 1 105 ? 4.338 10.674 -7.948 1.00 91.00 105 LEU A N 1
ATOM 804 C CA . LEU A 1 105 ? 5.005 9.485 -8.491 1.00 91.00 105 LEU A CA 1
ATOM 805 C C . LEU A 1 105 ? 6.520 9.734 -8.695 1.00 91.00 105 LEU A C 1
ATOM 807 O O . LEU A 1 105 ? 7.269 8.818 -9.022 1.00 91.00 105 LEU A O 1
ATOM 811 N N . GLU A 1 106 ? 6.991 10.967 -8.482 1.00 87.12 106 GLU A N 1
ATOM 812 C CA . GLU A 1 106 ? 8.396 11.363 -8.624 1.00 87.12 106 GLU A CA 1
ATOM 813 C C . GLU A 1 106 ? 9.350 10.482 -7.794 1.00 87.12 106 GLU A C 1
ATOM 815 O O . GLU A 1 106 ? 9.065 10.094 -6.661 1.00 87.12 106 GLU A O 1
ATOM 820 N N . GLY A 1 107 ? 10.500 10.142 -8.384 1.00 85.19 107 GLY A N 1
ATOM 821 C CA . GLY A 1 107 ? 11.515 9.284 -7.768 1.00 85.19 107 GLY A CA 1
ATOM 822 C C . GLY A 1 107 ? 11.160 7.793 -7.706 1.00 85.19 107 GLY A C 1
ATOM 823 O O . GLY A 1 107 ? 12.002 6.998 -7.286 1.00 85.19 107 GLY A O 1
ATOM 824 N N . HIS A 1 108 ? 9.964 7.377 -8.140 1.00 90.25 108 HIS A N 1
ATOM 825 C CA . HIS A 1 108 ? 9.620 5.957 -8.215 1.00 90.25 108 HIS A CA 1
ATOM 826 C C . HIS A 1 108 ? 10.200 5.255 -9.446 1.00 90.25 108 HIS A C 1
ATOM 828 O O . HIS A 1 108 ? 10.364 5.817 -10.527 1.00 90.25 108 HIS A O 1
ATOM 834 N N . THR A 1 109 ? 10.441 3.959 -9.279 1.00 92.25 109 THR A N 1
ATOM 835 C CA . THR A 1 109 ? 10.705 2.984 -10.341 1.00 92.25 109 THR A CA 1
ATOM 836 C C . THR A 1 109 ? 9.632 1.896 -10.279 1.00 92.25 109 THR A C 1
ATOM 838 O O . THR A 1 109 ? 8.912 1.788 -9.287 1.00 92.25 109 THR A O 1
ATOM 841 N N . GLY A 1 110 ? 9.541 1.024 -11.284 1.00 92.75 110 GLY A N 1
ATOM 842 C CA . GLY A 1 110 ? 8.618 -0.113 -11.203 1.00 92.75 110 GLY A CA 1
ATOM 843 C C . GLY A 1 110 ? 8.893 -1.030 -9.993 1.00 92.75 110 GLY A C 1
ATOM 844 O O . GLY A 1 110 ? 7.959 -1.570 -9.401 1.00 92.75 110 GLY A O 1
ATOM 845 N N . ILE A 1 111 ? 10.152 -1.105 -9.527 1.00 92.06 111 ILE A N 1
ATOM 846 C CA . ILE A 1 111 ? 10.527 -1.808 -8.288 1.00 92.06 111 ILE A CA 1
ATOM 847 C C . ILE A 1 111 ? 9.907 -1.132 -7.056 1.00 92.06 111 ILE A C 1
ATOM 849 O O . ILE A 1 111 ? 9.331 -1.827 -6.219 1.00 92.06 111 ILE A O 1
ATOM 853 N N . THR A 1 112 ? 9.985 0.198 -6.926 1.00 93.00 112 THR A N 1
ATOM 854 C CA . THR A 1 112 ? 9.387 0.898 -5.770 1.00 93.00 112 THR A CA 1
ATOM 855 C C . THR A 1 112 ? 7.860 0.876 -5.826 1.00 93.00 112 THR A C 1
ATOM 857 O O . THR A 1 112 ? 7.232 0.757 -4.780 1.00 93.00 112 THR A O 1
ATOM 860 N N . LEU A 1 113 ? 7.246 0.883 -7.014 1.00 94.38 113 LEU A N 1
ATOM 861 C CA . LEU A 1 113 ? 5.791 0.743 -7.159 1.00 94.38 113 LEU A CA 1
ATOM 862 C C . LEU A 1 113 ? 5.301 -0.680 -6.835 1.00 94.38 113 LEU A C 1
ATOM 864 O O . LEU A 1 113 ? 4.301 -0.832 -6.133 1.00 94.38 113 LEU A O 1
ATOM 868 N N . ARG A 1 114 ? 6.043 -1.733 -7.215 1.00 93.94 114 ARG A N 1
ATOM 869 C CA . ARG A 1 114 ? 5.813 -3.098 -6.697 1.00 93.94 114 ARG A CA 1
ATOM 870 C C . ARG A 1 114 ? 5.954 -3.149 -5.175 1.00 93.94 114 ARG A C 1
ATOM 872 O O . ARG A 1 114 ? 5.125 -3.760 -4.505 1.00 93.94 114 ARG A O 1
ATOM 879 N N . ASN A 1 115 ? 6.962 -2.480 -4.612 1.00 93.56 115 ASN A N 1
ATOM 880 C CA . ASN A 1 115 ? 7.132 -2.397 -3.159 1.00 93.56 115 ASN A CA 1
ATOM 881 C C . ASN A 1 115 ? 5.967 -1.654 -2.481 1.00 93.56 115 ASN A C 1
ATOM 883 O O . ASN A 1 115 ? 5.556 -2.067 -1.401 1.00 93.56 115 ASN A O 1
ATOM 887 N N . LEU A 1 116 ? 5.406 -0.611 -3.105 1.00 93.50 116 LEU A N 1
ATOM 888 C CA . LEU A 1 116 ? 4.223 0.114 -2.622 1.00 93.50 116 LEU A CA 1
ATOM 889 C C . LEU A 1 116 ? 2.981 -0.788 -2.600 1.00 93.50 116 LEU A C 1
ATOM 891 O O . LEU A 1 116 ? 2.287 -0.853 -1.586 1.00 93.50 116 LEU A O 1
ATOM 895 N N . ILE A 1 117 ? 2.746 -1.531 -3.685 1.00 94.25 117 ILE A N 1
ATOM 896 C CA . ILE A 1 117 ? 1.663 -2.520 -3.798 1.00 94.25 117 ILE A CA 1
ATOM 897 C C . ILE A 1 117 ? 1.807 -3.604 -2.728 1.00 94.25 117 ILE A C 1
ATOM 899 O O . ILE A 1 117 ? 0.861 -3.855 -1.987 1.00 94.25 117 ILE A O 1
ATOM 903 N N . ASN A 1 118 ? 2.998 -4.190 -2.578 1.00 93.12 118 ASN A N 1
ATOM 904 C CA . ASN A 1 118 ? 3.271 -5.201 -1.555 1.00 93.12 118 ASN A CA 1
ATOM 905 C C . ASN A 1 118 ? 3.123 -4.654 -0.128 1.00 93.12 118 ASN A C 1
ATOM 907 O O . ASN A 1 118 ? 2.620 -5.354 0.751 1.00 93.12 118 ASN A O 1
ATOM 911 N N . LEU A 1 119 ? 3.532 -3.403 0.109 1.00 92.75 119 LEU A N 1
ATOM 912 C CA . LEU A 1 119 ? 3.398 -2.738 1.401 1.00 92.75 119 LEU A CA 1
ATOM 913 C C . LEU A 1 119 ? 1.928 -2.494 1.759 1.00 92.75 119 LEU A C 1
ATOM 915 O O . LEU A 1 119 ? 1.546 -2.780 2.893 1.00 92.75 119 LEU A O 1
ATOM 919 N N . LEU A 1 120 ? 1.104 -2.015 0.817 1.00 92.81 120 LEU A N 1
ATOM 920 C CA . LEU A 1 120 ? -0.327 -1.830 1.061 1.00 92.81 120 LEU A CA 1
ATOM 921 C C . LEU A 1 120 ? -1.044 -3.179 1.185 1.00 92.81 120 LEU A C 1
ATOM 923 O O . LEU A 1 120 ? -1.748 -3.382 2.167 1.00 92.81 120 LEU A O 1
ATOM 927 N N . TYR A 1 121 ? -0.822 -4.126 0.267 1.00 94.69 121 TYR A N 1
ATOM 928 C CA . TYR A 1 121 ? -1.412 -5.471 0.309 1.00 94.69 121 TYR A CA 1
ATOM 929 C C . TYR A 1 121 ? -1.090 -6.188 1.631 1.00 94.69 121 TYR A C 1
ATOM 931 O O . TYR A 1 121 ? -1.997 -6.625 2.337 1.00 94.69 121 TYR A O 1
ATOM 939 N N . GLY A 1 122 ? 0.182 -6.206 2.046 1.00 91.50 122 GLY A N 1
ATOM 940 C CA . GLY A 1 122 ? 0.618 -6.788 3.321 1.00 91.50 122 GLY A CA 1
ATOM 941 C C . GLY A 1 122 ? 0.152 -6.027 4.572 1.00 91.50 122 GLY A C 1
ATOM 942 O O . GLY A 1 122 ? 0.289 -6.535 5.684 1.00 91.50 122 GLY A O 1
ATOM 943 N N . LYS A 1 123 ? -0.400 -4.816 4.419 1.00 91.50 123 LYS A N 1
ATOM 944 C CA . LYS A 1 123 ? -1.052 -4.042 5.488 1.00 91.50 123 LYS A CA 1
ATOM 945 C C . LYS A 1 123 ? -2.578 -4.023 5.374 1.00 91.50 123 LYS A C 1
ATOM 947 O O . LYS A 1 123 ? -3.216 -3.573 6.325 1.00 91.50 123 LYS A O 1
ATOM 952 N N . GLN A 1 124 ? -3.180 -4.496 4.276 1.00 93.31 124 GLN A N 1
ATOM 953 C CA . GLN A 1 124 ? -4.556 -4.116 3.940 1.00 93.31 124 GLN A CA 1
ATOM 954 C C . GLN A 1 124 ? -5.568 -4.566 4.991 1.00 93.31 124 GLN A C 1
ATOM 956 O O . GLN A 1 124 ? -6.477 -3.813 5.299 1.00 93.31 124 GLN A O 1
ATOM 961 N N . VAL A 1 125 ? -5.370 -5.726 5.628 1.00 92.31 125 VAL A N 1
ATOM 962 C CA . VAL A 1 125 ? -6.235 -6.207 6.723 1.00 92.31 125 VAL A CA 1
ATOM 963 C C . VAL A 1 125 ? -6.280 -5.220 7.898 1.00 92.31 125 VAL A C 1
ATOM 965 O O . VAL A 1 125 ? -7.345 -4.999 8.468 1.00 92.31 125 VAL A O 1
ATOM 968 N N . LEU A 1 126 ? -5.152 -4.586 8.237 1.00 92.38 126 LEU A N 1
ATOM 969 C CA . LEU A 1 126 ? -5.088 -3.577 9.298 1.00 92.38 126 LEU A CA 1
ATOM 970 C C . LEU A 1 126 ? -5.731 -2.261 8.850 1.00 92.38 126 LEU A C 1
ATOM 972 O O . LEU A 1 126 ? -6.535 -1.706 9.590 1.00 92.38 126 LEU A O 1
ATOM 976 N N . VAL A 1 127 ? -5.435 -1.802 7.627 1.00 90.94 127 VAL A N 1
ATOM 977 C CA . VAL A 1 127 ? -6.000 -0.554 7.076 1.00 90.94 127 VAL A CA 1
ATOM 978 C C . VAL A 1 127 ? -7.527 -0.656 6.954 1.00 90.94 127 VAL A C 1
ATOM 980 O O . VAL A 1 127 ? -8.242 0.228 7.420 1.00 90.94 127 VAL A O 1
ATOM 983 N N . LYS A 1 128 ? -8.033 -1.782 6.434 1.00 92.06 128 LYS A N 1
ATOM 984 C CA . LYS A 1 128 ? -9.460 -2.130 6.370 1.00 92.06 128 LYS A CA 1
ATOM 985 C C . LYS A 1 128 ? -10.132 -2.064 7.740 1.00 92.06 128 LYS A C 1
ATOM 987 O O . LYS A 1 128 ? -11.113 -1.341 7.901 1.00 92.06 128 LYS A O 1
ATOM 992 N N . ARG A 1 129 ? -9.554 -2.731 8.749 1.00 90.19 129 ARG A N 1
ATOM 993 C CA . ARG A 1 129 ? -10.046 -2.689 10.138 1.00 90.19 129 ARG A CA 1
ATOM 994 C C . ARG A 1 129 ? -10.021 -1.275 10.733 1.00 90.19 129 ARG A C 1
ATOM 996 O O . ARG A 1 129 ? -10.992 -0.893 11.371 1.00 90.19 129 ARG A O 1
ATOM 1003 N N . SER A 1 130 ? -8.972 -0.482 10.493 1.00 88.81 1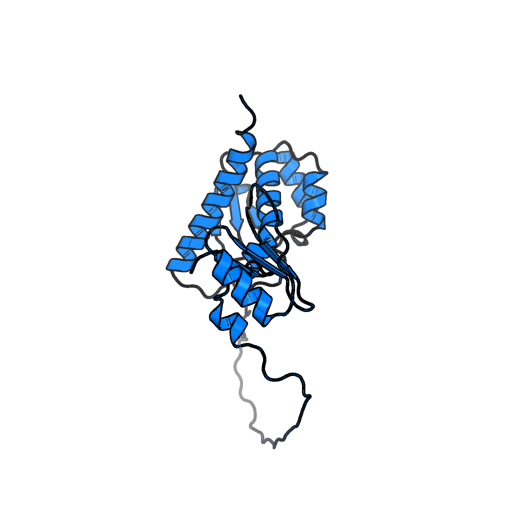30 SER A N 1
ATOM 1004 C CA . SER A 1 130 ? -8.875 0.893 11.018 1.00 88.81 130 SER A CA 1
ATOM 1005 C C . SER A 1 130 ? -9.808 1.903 10.342 1.00 88.81 130 SER A C 1
ATOM 1007 O O . SER A 1 130 ? -10.127 2.923 10.943 1.00 88.81 130 SER A O 1
ATOM 1009 N N . LEU A 1 131 ? -10.240 1.642 9.102 1.00 87.81 131 LEU A N 1
ATOM 1010 C CA . LEU A 1 131 ? -11.143 2.524 8.354 1.00 87.81 131 LEU A CA 1
ATOM 1011 C C . LEU A 1 131 ? -12.615 2.083 8.409 1.00 87.81 131 LEU A C 1
ATOM 1013 O O . LEU A 1 131 ? -13.482 2.884 8.062 1.00 87.81 131 LEU A O 1
ATOM 1017 N N . GLY A 1 132 ? -12.896 0.850 8.846 1.00 87.56 132 GLY A N 1
ATOM 1018 C CA . GLY A 1 132 ? -14.241 0.261 8.858 1.00 87.56 132 GLY A CA 1
ATOM 1019 C C . GLY A 1 132 ? -14.689 -0.277 7.493 1.00 87.56 132 GLY A C 1
ATOM 1020 O O . GLY A 1 132 ? -15.864 -0.174 7.157 1.00 87.56 132 GLY A O 1
ATOM 1021 N N . ILE A 1 133 ? -13.762 -0.802 6.682 1.00 87.44 133 ILE A N 1
ATOM 1022 C CA . ILE A 1 133 ? -14.020 -1.214 5.292 1.00 87.44 133 ILE A CA 1
ATOM 1023 C C . ILE A 1 133 ? -13.828 -2.721 5.122 1.00 87.44 133 ILE A C 1
ATOM 1025 O O . ILE A 1 133 ? -12.798 -3.268 5.506 1.00 87.44 133 ILE A O 1
ATOM 1029 N N . GLU A 1 134 ? -14.781 -3.393 4.479 1.00 86.69 134 GLU A N 1
ATOM 1030 C CA . GLU A 1 134 ? -14.701 -4.834 4.198 1.00 86.69 134 GLU A CA 1
ATOM 1031 C C . GLU A 1 134 ? -14.012 -5.148 2.858 1.00 86.69 134 GLU A C 1
ATOM 1033 O O . GLU A 1 134 ? -13.228 -6.099 2.769 1.00 86.69 134 GLU A O 1
ATOM 1038 N N . ALA A 1 135 ? -14.260 -4.330 1.828 1.00 87.75 135 ALA A N 1
ATOM 1039 C CA . ALA A 1 135 ? -13.761 -4.514 0.463 1.00 87.75 135 ALA A CA 1
ATOM 1040 C C . ALA A 1 135 ? -12.229 -4.399 0.353 1.00 87.75 135 ALA A C 1
ATOM 1042 O O . ALA A 1 135 ? -11.612 -3.560 1.007 1.00 87.75 135 ALA A O 1
ATOM 1043 N N . ASN A 1 136 ? -11.611 -5.234 -0.488 1.00 91.31 136 ASN A N 1
ATOM 1044 C CA . ASN A 1 136 ? -10.169 -5.202 -0.749 1.00 91.31 136 ASN A CA 1
ATOM 1045 C C . ASN A 1 136 ? -9.762 -3.958 -1.552 1.00 91.31 136 ASN A C 1
ATOM 1047 O O . ASN A 1 136 ? -10.489 -3.496 -2.428 1.00 91.31 136 ASN A O 1
ATOM 1051 N N . PHE A 1 137 ? -8.560 -3.444 -1.286 1.00 91.25 137 PHE A N 1
ATOM 1052 C CA . PHE A 1 137 ? -7.969 -2.344 -2.067 1.00 91.25 137 PHE A CA 1
ATOM 1053 C C . PHE A 1 137 ? -7.086 -2.874 -3.200 1.00 91.25 137 PHE A C 1
ATOM 1055 O O . PHE A 1 137 ? -6.938 -2.225 -4.235 1.00 91.25 137 PHE A O 1
ATOM 1062 N N . ILE A 1 138 ? -6.508 -4.057 -2.972 1.00 93.81 138 ILE A N 1
ATOM 1063 C CA . ILE A 1 138 ? -5.674 -4.832 -3.885 1.00 93.81 138 ILE A CA 1
ATOM 1064 C C . ILE A 1 138 ? -6.095 -6.295 -3.746 1.00 93.81 138 ILE A C 1
ATOM 1066 O O . ILE A 1 138 ? -6.061 -6.838 -2.640 1.00 93.81 138 ILE A O 1
ATOM 1070 N N . GLU A 1 139 ? -6.445 -6.939 -4.854 1.00 93.94 139 GLU A N 1
ATOM 1071 C CA . GLU A 1 139 ? -6.776 -8.361 -4.867 1.00 93.94 139 GLU A CA 1
ATOM 1072 C C . GLU A 1 139 ? -5.529 -9.253 -4.888 1.00 93.94 139 GLU A C 1
ATOM 1074 O O . GLU A 1 139 ? -4.503 -8.939 -5.499 1.00 93.94 139 GLU A O 1
ATOM 1079 N N . ASP A 1 140 ? -5.664 -10.430 -4.278 1.00 92.81 140 ASP A N 1
ATOM 1080 C CA . ASP A 1 140 ? -4.695 -11.529 -4.281 1.00 92.81 140 ASP A CA 1
ATOM 1081 C C . ASP A 1 140 ? -4.105 -11.838 -5.667 1.00 92.81 140 ASP A C 1
ATOM 1083 O O . ASP A 1 140 ? -2.928 -12.183 -5.783 1.00 92.81 140 ASP A O 1
ATOM 1087 N N . SER A 1 141 ? -4.930 -11.758 -6.715 1.00 91.00 141 SER A N 1
ATOM 1088 C CA . SER A 1 141 ? -4.545 -12.022 -8.105 1.00 91.00 141 SER A CA 1
ATOM 1089 C C . SER A 1 141 ? -3.561 -10.981 -8.639 1.00 91.00 141 SER A C 1
ATOM 1091 O O . SER A 1 141 ? -2.544 -11.352 -9.221 1.00 91.00 141 SER A O 1
ATOM 1093 N N . PHE A 1 142 ? -3.821 -9.694 -8.399 1.00 93.75 142 PHE A N 1
ATOM 1094 C CA . PHE A 1 142 ? -2.938 -8.599 -8.801 1.00 93.75 142 PHE A CA 1
ATOM 1095 C C . PHE A 1 142 ? -1.642 -8.602 -7.995 1.00 93.75 142 PHE A C 1
ATOM 1097 O O . PHE A 1 142 ? -0.566 -8.466 -8.573 1.00 93.75 142 PHE A O 1
ATOM 1104 N N . ALA A 1 143 ? -1.723 -8.830 -6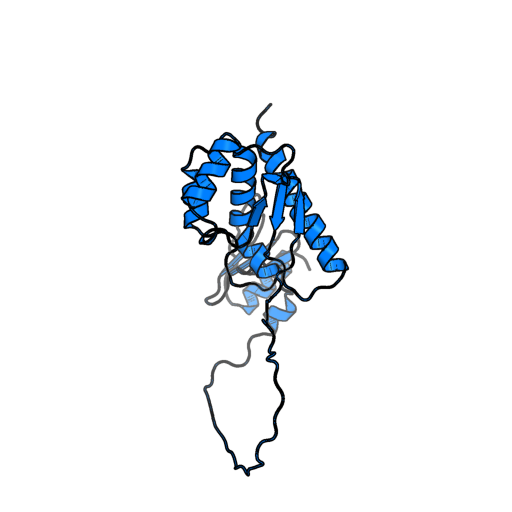.680 1.00 92.19 143 ALA A N 1
ATOM 1105 C CA . ALA A 1 143 ? -0.539 -8.937 -5.834 1.00 92.19 143 ALA A CA 1
ATOM 1106 C C . ALA A 1 143 ? 0.395 -10.073 -6.292 1.00 92.19 143 ALA A C 1
ATOM 1108 O O . ALA A 1 143 ? 1.609 -9.891 -6.310 1.00 92.19 143 ALA A O 1
ATOM 1109 N N . LYS A 1 144 ? -0.143 -11.224 -6.718 1.00 92.88 144 LYS A N 1
ATOM 1110 C CA . LYS A 1 144 ? 0.658 -12.320 -7.296 1.00 92.88 144 LYS A CA 1
ATOM 1111 C C . LYS A 1 144 ? 1.221 -11.926 -8.667 1.00 92.88 144 LYS A C 1
ATOM 1113 O O . LYS A 1 144 ? 2.438 -11.884 -8.829 1.00 92.88 144 LYS A O 1
ATOM 1118 N N . ALA A 1 145 ? 0.366 -11.498 -9.598 1.00 93.06 145 ALA A N 1
ATOM 1119 C CA . ALA A 1 145 ? 0.769 -11.142 -10.960 1.00 93.06 145 ALA A CA 1
ATOM 1120 C C . ALA A 1 145 ? 1.844 -10.035 -11.028 1.00 93.06 145 ALA A C 1
ATOM 1122 O O . ALA A 1 145 ? 2.773 -10.143 -11.821 1.00 93.06 145 ALA A O 1
ATOM 1123 N N . ILE A 1 146 ? 1.784 -9.006 -10.172 1.00 93.44 146 ILE A N 1
ATOM 1124 C CA . ILE A 1 146 ? 2.798 -7.933 -10.107 1.00 93.44 146 ILE A CA 1
ATOM 1125 C C . ILE A 1 146 ? 4.123 -8.391 -9.470 1.00 93.44 146 ILE A C 1
ATOM 1127 O O . ILE A 1 146 ? 5.168 -7.792 -9.735 1.00 93.44 146 ILE A O 1
ATOM 1131 N N . ASN A 1 147 ? 4.120 -9.449 -8.654 1.00 91.06 147 ASN A N 1
ATOM 1132 C CA . ASN A 1 147 ? 5.354 -10.044 -8.136 1.00 91.06 147 ASN A CA 1
ATOM 1133 C C . ASN A 1 147 ? 6.014 -10.991 -9.145 1.00 91.06 147 ASN A C 1
ATOM 1135 O O . ASN A 1 147 ? 7.237 -10.955 -9.278 1.00 91.06 147 ASN A O 1
ATOM 1139 N N . ASP A 1 148 ? 5.216 -11.773 -9.876 1.00 91.44 148 ASP A N 1
ATOM 1140 C CA . ASP A 1 148 ? 5.698 -12.679 -10.925 1.00 91.44 148 ASP A CA 1
ATOM 1141 C C . ASP A 1 148 ? 6.149 -11.915 -12.189 1.00 91.44 148 ASP A C 1
ATOM 1143 O O . ASP A 1 148 ? 7.067 -12.341 -12.896 1.00 91.44 148 ASP A O 1
ATOM 1147 N N . ALA A 1 149 ? 5.545 -10.755 -12.470 1.00 89.81 149 ALA A N 1
ATOM 1148 C CA . ALA A 1 149 ? 5.918 -9.895 -13.586 1.00 89.81 149 ALA A CA 1
ATOM 1149 C C . ALA A 1 149 ? 7.277 -9.198 -13.379 1.00 89.81 149 ALA A C 1
ATOM 1151 O O . ALA A 1 149 ? 7.598 -8.650 -12.318 1.00 89.81 149 ALA A O 1
ATOM 1152 N N . ASN A 1 150 ? 8.067 -9.120 -14.454 1.00 90.75 150 ASN A N 1
ATOM 1153 C CA . ASN A 1 150 ? 9.283 -8.315 -14.475 1.00 90.75 150 ASN A CA 1
ATOM 1154 C C . ASN A 1 150 ? 8.933 -6.820 -14.597 1.00 90.75 150 ASN A C 1
ATOM 1156 O O . ASN A 1 150 ? 8.902 -6.264 -15.689 1.00 90.75 150 ASN A O 1
ATOM 1160 N N . VAL A 1 151 ? 8.679 -6.164 -13.467 1.00 92.31 151 VAL A N 1
ATOM 1161 C CA . VAL A 1 151 ? 8.315 -4.739 -13.384 1.00 92.31 151 VAL A CA 1
ATOM 1162 C C . VAL A 1 151 ? 9.488 -3.852 -12.952 1.00 92.31 151 VAL A C 1
ATOM 1164 O O . VAL A 1 151 ? 9.329 -2.936 -12.159 1.00 92.31 151 VAL A O 1
ATOM 1167 N N . ASP A 1 152 ? 10.702 -4.112 -13.444 1.00 89.56 152 ASP A N 1
ATOM 1168 C CA . ASP A 1 152 ? 11.900 -3.412 -12.942 1.00 89.56 152 ASP A CA 1
ATOM 1169 C C . ASP A 1 152 ? 11.974 -1.923 -13.353 1.00 89.56 152 ASP A C 1
ATOM 1171 O O . ASP A 1 152 ? 12.655 -1.126 -12.708 1.00 89.56 152 ASP A O 1
ATOM 1175 N N . THR A 1 153 ? 11.267 -1.523 -14.415 1.00 92.56 153 THR A N 1
ATOM 1176 C CA . THR A 1 153 ? 11.236 -0.144 -14.935 1.00 92.56 153 THR A CA 1
ATOM 1177 C C . THR A 1 153 ? 9.808 0.396 -15.003 1.00 92.56 153 THR A C 1
ATOM 1179 O O . THR A 1 153 ? 8.848 -0.373 -14.987 1.00 92.56 153 THR A O 1
ATOM 1182 N N . MET A 1 154 ? 9.666 1.724 -15.092 1.00 92.12 154 MET A N 1
ATOM 1183 C CA . MET A 1 154 ? 8.356 2.390 -15.136 1.00 92.12 154 MET A CA 1
ATOM 1184 C C . MET A 1 154 ? 7.489 1.906 -16.308 1.00 92.12 154 MET A C 1
ATOM 1186 O O . MET A 1 154 ? 6.334 1.551 -16.103 1.00 92.12 154 MET A O 1
ATOM 1190 N N . GLU A 1 155 ? 8.068 1.791 -17.508 1.00 93.06 155 GLU A N 1
ATOM 1191 C CA . GLU A 1 155 ? 7.365 1.281 -18.695 1.00 93.06 155 GLU A CA 1
ATOM 1192 C C . GLU A 1 155 ? 6.842 -0.147 -18.493 1.00 93.06 155 GLU A C 1
ATOM 1194 O O . GLU A 1 155 ? 5.673 -0.419 -18.746 1.00 93.06 155 GLU A O 1
ATOM 1199 N N . LYS A 1 156 ? 7.673 -1.058 -17.962 1.00 93.94 156 LYS A N 1
AT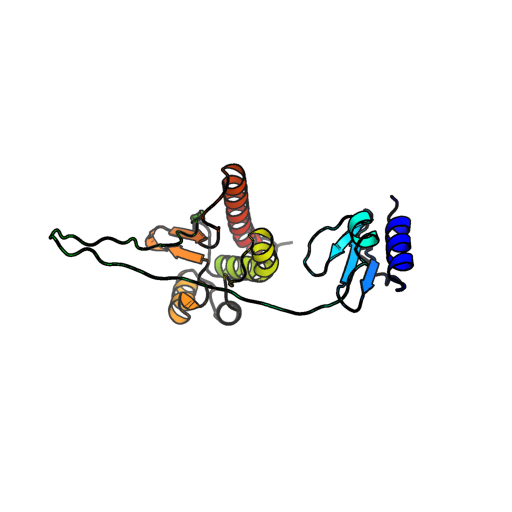OM 1200 C CA . LYS A 1 156 ? 7.249 -2.442 -17.694 1.00 93.94 156 LYS A CA 1
ATOM 1201 C C . LYS A 1 156 ? 6.138 -2.505 -16.645 1.00 93.94 156 LYS A C 1
ATOM 1203 O O . LYS A 1 156 ? 5.214 -3.298 -16.784 1.00 93.94 156 LYS A O 1
ATOM 1208 N N . PHE A 1 157 ? 6.217 -1.663 -15.614 1.00 94.38 157 PHE A N 1
ATOM 1209 C CA . PHE A 1 157 ? 5.173 -1.544 -14.599 1.00 94.38 157 PHE A CA 1
ATOM 1210 C C . PHE A 1 157 ? 3.852 -1.030 -15.194 1.00 94.38 157 PHE A C 1
ATOM 1212 O O . PHE A 1 157 ? 2.804 -1.624 -14.951 1.00 94.38 157 PHE A O 1
ATOM 1219 N N . LYS A 1 158 ? 3.908 0.023 -16.024 1.00 93.75 158 LYS A N 1
ATOM 1220 C CA . LYS A 1 158 ? 2.754 0.592 -16.737 1.00 93.75 158 LYS A CA 1
ATOM 1221 C C . LYS A 1 158 ? 2.073 -0.448 -17.632 1.00 93.75 158 LYS A C 1
ATOM 1223 O O . LYS A 1 158 ? 0.851 -0.568 -17.581 1.00 93.75 158 LYS A O 1
ATOM 1228 N N . THR A 1 159 ? 2.848 -1.236 -18.381 1.00 93.75 159 THR A N 1
ATOM 1229 C CA . THR A 1 159 ? 2.327 -2.360 -19.175 1.00 93.75 159 THR A CA 1
ATOM 1230 C C . THR A 1 159 ? 1.671 -3.419 -18.288 1.00 93.75 159 THR A C 1
ATOM 1232 O O . THR A 1 159 ? 0.516 -3.761 -18.519 1.00 93.75 159 THR A O 1
ATOM 1235 N N . ALA A 1 160 ? 2.346 -3.881 -17.230 1.00 93.38 160 ALA A N 1
ATOM 1236 C CA . ALA A 1 160 ? 1.829 -4.947 -16.370 1.00 93.38 160 ALA A CA 1
ATOM 1237 C C . ALA A 1 160 ? 0.496 -4.581 -15.688 1.00 93.38 160 ALA A C 1
ATOM 1239 O O . ALA A 1 160 ? -0.433 -5.387 -15.693 1.00 93.38 160 ALA A O 1
ATOM 1240 N N . ILE A 1 161 ? 0.349 -3.364 -15.141 1.00 92.75 161 ILE A N 1
ATOM 1241 C CA . ILE A 1 161 ? -0.931 -2.966 -14.525 1.00 92.75 161 ILE A CA 1
ATOM 1242 C C . ILE A 1 161 ? -2.055 -2.801 -15.562 1.00 92.75 161 ILE A C 1
ATOM 1244 O O . ILE A 1 161 ? -3.213 -3.073 -15.245 1.00 92.75 161 ILE A O 1
ATOM 1248 N N . PHE A 1 162 ? -1.726 -2.410 -16.799 1.00 91.88 162 PHE A N 1
ATOM 1249 C CA . PHE A 1 162 ? -2.687 -2.300 -17.899 1.00 91.88 162 PHE A CA 1
ATOM 1250 C C . PHE A 1 162 ? -3.161 -3.678 -18.387 1.00 91.88 162 PHE A C 1
ATOM 1252 O O . PHE A 1 162 ? -4.353 -3.861 -18.619 1.00 91.88 162 PHE A O 1
ATOM 1259 N N . GLU A 1 163 ? -2.255 -4.656 -18.482 1.00 92.00 163 GLU A N 1
ATOM 1260 C CA . GLU A 1 163 ? -2.571 -6.043 -18.854 1.00 92.00 163 GLU A CA 1
ATOM 1261 C C . GLU A 1 163 ? -3.411 -6.769 -17.789 1.00 92.00 163 GLU A C 1
ATOM 1263 O O . GLU A 1 163 ? -4.287 -7.559 -18.141 1.00 92.00 163 GLU A O 1
ATOM 1268 N N . ILE A 1 164 ? -3.186 -6.496 -16.496 1.00 90.06 164 ILE A N 1
ATOM 1269 C CA . ILE A 1 164 ? -3.972 -7.098 -15.403 1.00 90.06 164 ILE A CA 1
ATOM 1270 C C . ILE A 1 164 ? -5.333 -6.395 -15.231 1.00 90.06 164 ILE A C 1
ATOM 1272 O O . ILE A 1 164 ? -6.347 -7.060 -15.017 1.00 90.06 164 ILE A O 1
ATOM 1276 N N . GLY A 1 165 ? -5.376 -5.063 -15.343 1.00 88.12 165 GLY A N 1
ATOM 1277 C CA . GLY A 1 165 ? -6.600 -4.255 -15.313 1.00 88.12 165 GLY A CA 1
ATOM 1278 C C . GLY A 1 165 ? -7.035 -3.756 -13.922 1.00 88.12 165 GLY A C 1
ATOM 1279 O O . GLY A 1 165 ? -6.978 -4.471 -12.918 1.00 88.12 165 GLY A O 1
ATOM 1280 N N . LYS A 1 166 ? -7.533 -2.506 -13.877 1.00 89.56 166 LYS A N 1
ATOM 1281 C CA . LYS A 1 166 ? -7.928 -1.740 -12.665 1.00 89.56 166 LYS A CA 1
ATOM 1282 C C . LYS A 1 166 ? -8.916 -2.461 -11.738 1.00 89.56 166 LYS A C 1
ATOM 1284 O O . LYS A 1 166 ? -8.910 -2.191 -10.540 1.00 89.56 166 LYS A O 1
ATOM 1289 N N . GLN A 1 167 ? -9.716 -3.406 -12.242 1.00 87.94 167 GLN A N 1
ATOM 1290 C CA . GLN A 1 167 ? -10.676 -4.168 -11.428 1.00 87.94 167 GLN A CA 1
ATOM 1291 C C . GLN A 1 167 ? -10.044 -4.953 -10.261 1.00 87.94 167 GLN A C 1
ATOM 1293 O O . GLN A 1 167 ? -10.737 -5.240 -9.293 1.00 87.94 167 GLN A O 1
ATOM 1298 N N . TYR A 1 168 ? -8.747 -5.280 -10.328 1.00 90.81 168 TYR A N 1
ATOM 1299 C CA . TYR A 1 168 ? -8.040 -6.024 -9.277 1.00 90.81 168 TYR A CA 1
ATOM 1300 C C . TYR A 1 168 ? -7.225 -5.132 -8.320 1.00 90.81 168 TYR A C 1
ATOM 1302 O O . TYR A 1 168 ? -6.576 -5.641 -7.407 1.00 90.81 168 TYR A O 1
ATOM 1310 N N . TYR A 1 169 ? -7.237 -3.811 -8.514 1.00 91.12 169 TYR A N 1
ATOM 1311 C CA . TYR A 1 169 ? -6.594 -2.839 -7.622 1.00 91.12 169 TYR A CA 1
ATOM 1312 C C . TYR A 1 169 ? -7.460 -1.573 -7.439 1.00 91.12 169 TYR A C 1
ATOM 1314 O O . TYR A 1 169 ? -6.999 -0.453 -7.676 1.00 91.12 169 TYR A O 1
ATOM 1322 N N . PRO A 1 170 ? -8.738 -1.715 -7.029 1.00 89.81 170 PRO A N 1
ATOM 1323 C CA . PRO A 1 170 ? -9.684 -0.601 -7.000 1.00 89.81 170 PRO A CA 1
ATOM 1324 C C . PRO A 1 170 ? -9.214 0.577 -6.134 1.00 89.81 170 PRO A C 1
ATOM 1326 O O . PRO A 1 170 ? -9.469 1.716 -6.501 1.00 89.81 170 PRO A O 1
ATOM 1329 N N . GLY A 1 171 ? -8.479 0.336 -5.042 1.00 89.06 171 GLY A N 1
ATOM 1330 C CA . GLY A 1 171 ? -8.088 1.384 -4.092 1.00 89.06 171 GLY A CA 1
ATOM 1331 C C . GLY A 1 171 ? -6.901 2.272 -4.497 1.00 89.06 171 GLY A C 1
ATOM 1332 O O . GLY A 1 171 ? -6.597 3.208 -3.759 1.00 89.06 171 GLY A O 1
ATOM 1333 N N . ILE A 1 172 ? -6.213 2.002 -5.615 1.00 92.25 172 ILE A N 1
ATOM 1334 C CA . ILE A 1 172 ? -5.115 2.852 -6.120 1.00 92.25 172 ILE A CA 1
ATOM 1335 C C . ILE A 1 172 ? -5.337 3.184 -7.601 1.00 92.25 172 ILE A C 1
ATOM 1337 O O . ILE A 1 172 ? -5.653 2.296 -8.392 1.00 92.25 172 ILE A O 1
ATOM 1341 N N . THR A 1 173 ? -5.096 4.430 -8.006 1.00 92.56 173 THR A N 1
ATOM 1342 C CA . THR A 1 173 ? -4.927 4.823 -9.416 1.00 92.56 173 THR A CA 1
ATOM 1343 C C . THR A 1 173 ? -3.526 5.386 -9.649 1.00 92.56 173 THR A C 1
ATOM 1345 O O . THR A 1 173 ? -2.989 6.121 -8.822 1.00 92.56 173 THR A O 1
ATOM 1348 N N . PHE A 1 174 ? -2.923 5.030 -10.786 1.00 92.38 174 PHE A N 1
ATOM 1349 C CA . PHE A 1 174 ? -1.612 5.515 -11.219 1.00 92.38 174 PHE A CA 1
ATOM 1350 C C . PHE A 1 174 ? -1.792 6.423 -12.439 1.00 92.38 174 PHE A C 1
ATOM 1352 O O . PHE A 1 174 ? -2.014 5.943 -13.552 1.00 92.38 174 PHE A O 1
ATOM 1359 N N . SER A 1 175 ? -1.700 7.732 -12.225 1.00 92.12 175 SER A N 1
ATOM 1360 C CA . SER A 1 175 ? -1.909 8.751 -13.254 1.00 92.12 175 SER A CA 1
ATOM 1361 C C . SER A 1 175 ? -0.555 9.221 -13.775 1.00 92.12 175 SER A C 1
ATOM 1363 O O . SER A 1 175 ? 0.018 10.203 -13.303 1.00 92.12 175 SER A O 1
ATOM 1365 N N . PHE A 1 176 ? -0.002 8.475 -14.734 1.00 90.38 176 PHE A N 1
ATOM 1366 C CA . PHE A 1 176 ? 1.346 8.720 -15.265 1.00 90.38 176 PHE A CA 1
ATOM 1367 C C . PHE A 1 176 ? 1.481 10.089 -15.943 1.00 90.38 176 PHE A C 1
ATOM 1369 O O . PHE A 1 176 ? 2.518 10.733 -15.805 1.00 90.38 176 PHE A O 1
ATOM 1376 N N . ASP A 1 177 ? 0.432 10.560 -16.619 1.00 88.81 177 ASP A N 1
ATOM 1377 C CA . ASP A 1 177 ? 0.451 11.819 -17.376 1.00 88.81 177 ASP A CA 1
ATOM 1378 C C . ASP A 1 177 ? 0.509 13.056 -16.458 1.00 88.81 177 ASP A C 1
ATOM 1380 O O . ASP A 1 177 ? 1.130 14.058 -16.806 1.00 88.81 177 ASP A O 1
ATOM 1384 N N . SER A 1 178 ? -0.063 12.966 -15.250 1.00 88.19 178 SER A N 1
ATOM 1385 C CA . SER A 1 178 ? 0.103 13.947 -14.163 1.00 88.19 178 SER A CA 1
ATOM 1386 C C . SER A 1 178 ? 1.245 13.604 -13.199 1.00 88.19 178 SER A C 1
ATOM 1388 O O . SER A 1 178 ? 1.528 14.381 -12.291 1.00 88.19 178 SER A O 1
ATOM 1390 N N . SER A 1 179 ? 1.900 12.449 -13.375 1.00 90.38 179 SER A N 1
ATOM 1391 C CA . SER A 1 179 ? 2.907 11.890 -12.462 1.00 90.38 179 SER A CA 1
ATOM 1392 C C . SER A 1 179 ? 2.440 11.816 -10.998 1.00 90.38 179 SER A C 1
ATOM 1394 O O . SER A 1 179 ? 3.172 12.180 -10.075 1.00 90.38 179 SER A O 1
ATOM 1396 N N . THR A 1 180 ? 1.226 11.305 -10.774 1.00 92.94 180 THR A N 1
ATOM 1397 C CA . THR A 1 180 ? 0.624 11.142 -9.438 1.00 92.94 180 THR A CA 1
ATOM 1398 C C . THR A 1 180 ? 0.127 9.721 -9.164 1.00 92.94 180 THR A C 1
ATOM 1400 O O . THR A 1 180 ? -0.179 8.949 -10.075 1.00 92.94 180 THR A O 1
ATOM 1403 N N . ILE A 1 181 ? 0.043 9.382 -7.877 1.00 94.06 181 ILE A N 1
ATOM 1404 C CA . ILE A 1 181 ? -0.590 8.172 -7.351 1.00 94.06 181 ILE A CA 1
ATOM 1405 C C . ILE A 1 181 ? -1.750 8.614 -6.456 1.00 94.06 181 ILE A C 1
ATOM 1407 O O . ILE A 1 181 ? -1.543 9.381 -5.513 1.00 94.06 181 ILE A O 1
ATOM 1411 N N . SER A 1 182 ? -2.947 8.122 -6.751 1.00 93.00 182 SER A N 1
ATOM 1412 C CA . SER A 1 182 ? -4.190 8.458 -6.057 1.00 93.00 182 SER A CA 1
ATOM 1413 C C . SER A 1 182 ? -4.669 7.273 -5.225 1.00 93.00 182 SER A C 1
ATOM 1415 O O . SER A 1 182 ? -4.727 6.146 -5.718 1.00 93.00 182 SER A O 1
ATOM 1417 N N . PHE A 1 183 ? -4.992 7.521 -3.958 1.00 92.69 183 PHE A N 1
ATOM 1418 C CA . PHE A 1 183 ? -5.430 6.518 -2.990 1.00 92.69 183 PHE A CA 1
ATOM 1419 C C . PHE A 1 183 ? -6.917 6.744 -2.706 1.00 92.69 183 PHE A C 1
ATOM 1421 O O . PHE A 1 183 ? -7.286 7.717 -2.054 1.00 92.69 183 PHE A O 1
ATOM 1428 N N . GLU A 1 184 ? -7.757 5.850 -3.227 1.00 91.19 184 GLU A N 1
ATOM 1429 C CA . GLU A 1 184 ? -9.214 6.018 -3.390 1.00 91.19 184 GLU A CA 1
ATOM 1430 C C . GLU A 1 184 ? -10.022 5.206 -2.358 1.00 91.19 184 GLU A C 1
ATOM 1432 O O . GLU A 1 184 ? -11.198 4.918 -2.560 1.00 91.19 184 GLU A O 1
ATOM 1437 N N . PHE A 1 185 ? -9.395 4.781 -1.257 1.00 87.50 185 PHE A N 1
ATOM 1438 C CA . PHE A 1 185 ? -10.014 3.901 -0.257 1.00 87.50 185 PHE A CA 1
ATOM 1439 C C . PHE A 1 185 ? -10.406 4.586 1.060 1.00 87.50 185 PHE A C 1
ATOM 1441 O O . PHE A 1 185 ? -10.793 3.903 2.007 1.00 87.50 185 PHE A O 1
ATOM 1448 N N . PHE A 1 186 ? -10.317 5.912 1.169 1.00 86.62 186 PHE A N 1
ATOM 1449 C CA . PHE A 1 186 ? -10.739 6.608 2.386 1.00 86.62 186 PHE A CA 1
ATOM 1450 C C . PHE A 1 186 ? -12.258 6.867 2.360 1.00 86.62 186 PHE A C 1
ATOM 1452 O O . PHE A 1 186 ? -12.782 7.297 1.332 1.00 86.62 186 PHE A O 1
ATOM 1459 N N . PRO A 1 187 ? -13.014 6.598 3.444 1.00 81.62 187 PRO A N 1
ATOM 1460 C CA . PRO A 1 187 ? -14.459 6.837 3.435 1.00 81.62 187 PRO A CA 1
ATOM 1461 C C . PRO A 1 187 ? -14.829 8.325 3.354 1.00 81.62 187 PRO A C 1
ATOM 1463 O O . PRO A 1 187 ? -14.068 9.183 3.791 1.00 81.62 187 PRO A O 1
ATOM 1466 N N . THR A 1 188 ? -16.017 8.598 2.811 1.00 73.06 188 THR A N 1
ATOM 1467 C CA . THR A 1 188 ? -16.589 9.930 2.524 1.00 73.06 188 THR A CA 1
ATOM 1468 C C . THR A 1 188 ? -16.673 10.869 3.727 1.00 73.06 188 THR A C 1
ATOM 1470 O O . THR A 1 188 ? -16.411 12.062 3.599 1.00 73.06 188 THR A O 1
ATOM 1473 N N . GLU A 1 189 ? -17.105 10.355 4.878 1.00 74.31 189 GLU A N 1
ATOM 1474 C CA . GLU A 1 189 ? -17.469 11.155 6.052 1.00 74.31 189 GLU A CA 1
ATOM 1475 C C . GLU A 1 189 ? -16.345 11.106 7.090 1.00 74.31 189 GLU A C 1
ATOM 1477 O O . GLU A 1 189 ? -16.130 10.068 7.718 1.00 74.31 189 GLU A O 1
ATOM 1482 N N . ARG A 1 190 ? -15.590 12.209 7.221 1.00 74.38 190 ARG A N 1
ATOM 1483 C CA . ARG A 1 190 ? -14.369 12.301 8.044 1.00 74.38 190 ARG A CA 1
ATOM 1484 C C . ARG A 1 190 ? -14.146 13.688 8.640 1.00 74.38 190 ARG A C 1
ATOM 1486 O O . ARG A 1 190 ? -14.603 14.690 8.088 1.00 74.38 190 ARG A O 1
ATOM 1493 N N . THR A 1 191 ? -13.404 13.750 9.745 1.00 83.38 191 THR A N 1
ATOM 1494 C CA . THR A 1 191 ? -12.974 15.013 10.368 1.00 83.38 191 THR A CA 1
ATOM 1495 C C . THR A 1 191 ? -11.675 15.563 9.743 1.00 83.38 191 THR A C 1
ATOM 1497 O O . THR A 1 191 ? -10.923 14.817 9.103 1.00 83.38 191 THR A O 1
ATOM 1500 N N . PRO A 1 192 ? -11.350 16.860 9.927 1.00 81.25 192 PRO A N 1
ATOM 1501 C CA . PRO A 1 192 ? -10.076 17.437 9.479 1.00 81.25 192 PRO A CA 1
ATOM 1502 C C . PRO A 1 192 ? -8.834 16.755 10.079 1.00 81.25 192 PRO A C 1
ATOM 1504 O O . PRO A 1 192 ? -7.781 16.702 9.443 1.00 81.25 192 PRO A O 1
ATOM 1507 N N . GLU A 1 193 ? -8.949 16.210 11.289 1.00 86.06 193 GLU A N 1
ATOM 1508 C CA . GLU A 1 193 ? -7.884 15.474 11.972 1.00 86.06 193 GLU A CA 1
ATOM 1509 C C . GLU A 1 193 ? -7.631 14.117 11.299 1.00 86.06 193 GLU A C 1
ATOM 1511 O O . GLU A 1 193 ? -6.480 13.762 11.041 1.00 86.06 193 GLU A O 1
ATOM 1516 N N . GLU A 1 194 ? -8.690 13.387 10.937 1.00 85.94 194 GLU A N 1
ATOM 1517 C CA . GLU A 1 194 ? -8.581 12.133 10.179 1.00 85.94 194 GLU A CA 1
ATOM 1518 C C . GLU A 1 194 ? -7.968 12.365 8.794 1.00 85.94 194 GLU A C 1
ATOM 1520 O O . GLU A 1 194 ? -7.060 11.642 8.388 1.00 85.94 194 GLU A O 1
ATOM 1525 N N . MET A 1 195 ? -8.383 13.435 8.109 1.00 85.69 195 MET A N 1
ATOM 1526 C CA . MET A 1 195 ? -7.790 13.873 6.840 1.00 85.69 195 MET A CA 1
ATOM 1527 C C . MET A 1 195 ? -6.280 14.115 6.945 1.00 85.69 195 MET A C 1
ATOM 1529 O O . MET A 1 195 ? -5.514 13.736 6.050 1.00 85.69 195 MET A O 1
ATOM 1533 N N . HIS A 1 196 ? -5.826 14.710 8.052 1.00 87.06 196 HIS A N 1
ATOM 1534 C CA . HIS A 1 196 ? -4.403 14.894 8.312 1.00 87.06 196 HIS A CA 1
ATOM 1535 C C . HIS A 1 196 ? -3.689 13.549 8.521 1.00 87.06 196 HIS A C 1
ATOM 1537 O O . HIS A 1 196 ? -2.645 13.315 7.912 1.00 87.06 196 HIS A O 1
ATOM 1543 N N . VAL A 1 197 ? -4.272 12.634 9.304 1.00 89.75 197 VAL A N 1
ATOM 1544 C CA . VAL A 1 197 ? -3.733 11.279 9.526 1.00 89.75 197 VAL A CA 1
ATOM 1545 C C . VAL A 1 197 ? -3.661 10.472 8.224 1.00 89.75 197 VAL A C 1
ATOM 1547 O O . VAL A 1 197 ? -2.681 9.765 8.003 1.00 89.75 197 VAL A O 1
ATOM 1550 N N . TYR A 1 198 ? -4.634 10.599 7.319 1.00 90.62 198 TYR A N 1
ATOM 1551 C CA . TYR A 1 198 ? -4.613 9.901 6.026 1.00 90.62 198 TYR A CA 1
ATOM 1552 C C . TYR A 1 198 ? -3.552 10.474 5.087 1.00 90.62 198 TYR A C 1
ATOM 1554 O O . TYR A 1 198 ? -2.807 9.718 4.464 1.00 90.62 198 TYR A O 1
ATOM 1562 N N . THR A 1 199 ? -3.398 11.799 5.066 1.00 90.81 199 THR A N 1
ATOM 1563 C CA . THR A 1 199 ? -2.310 12.469 4.337 1.00 90.81 199 THR A CA 1
ATOM 1564 C C . THR A 1 199 ? -0.936 12.015 4.855 1.00 90.81 199 THR A C 1
ATOM 1566 O O . THR A 1 199 ? -0.054 11.680 4.062 1.00 90.81 199 THR A O 1
ATOM 1569 N N . GLN A 1 200 ? -0.762 11.919 6.181 1.00 91.88 200 GLN A N 1
ATOM 1570 C CA . GLN A 1 200 ? 0.450 11.370 6.802 1.00 91.88 200 GLN A CA 1
ATOM 1571 C C . GLN A 1 200 ? 0.675 9.893 6.436 1.00 91.88 200 GLN A C 1
ATOM 1573 O O . GLN A 1 200 ? 1.791 9.520 6.074 1.00 91.88 200 GLN A O 1
ATOM 1578 N N . LEU A 1 201 ? -0.367 9.055 6.496 1.00 91.81 201 LEU A N 1
ATOM 1579 C CA . LEU A 1 201 ? -0.296 7.627 6.177 1.00 91.81 201 LEU A CA 1
ATOM 1580 C C . LEU A 1 201 ? 0.140 7.393 4.727 1.00 91.81 201 LEU A C 1
ATOM 1582 O O . LEU A 1 201 ? 1.067 6.621 4.488 1.00 91.81 201 LEU A O 1
ATOM 1586 N N . VAL A 1 202 ? -0.487 8.068 3.760 1.00 92.50 202 VAL A N 1
ATOM 1587 C CA . VAL A 1 202 ? -0.146 7.915 2.337 1.00 92.50 202 VAL A CA 1
ATOM 1588 C C . VAL A 1 202 ? 1.248 8.473 2.042 1.00 92.50 202 VAL A C 1
ATOM 1590 O O . VAL A 1 202 ? 2.031 7.815 1.356 1.00 92.50 202 VAL A O 1
ATOM 1593 N N . GLY A 1 203 ? 1.618 9.618 2.628 1.00 90.94 203 GLY A N 1
ATOM 1594 C CA . GLY A 1 203 ? 2.981 10.152 2.541 1.00 90.94 203 GLY A CA 1
ATOM 1595 C C . GLY A 1 203 ? 4.036 9.169 3.063 1.00 90.94 203 GLY A C 1
ATOM 1596 O O . GLY A 1 203 ? 5.045 8.928 2.396 1.00 90.94 203 GLY A O 1
ATOM 1597 N N . LEU A 1 204 ? 3.777 8.538 4.213 1.00 91.31 204 LEU A N 1
ATOM 1598 C CA . LEU A 1 204 ? 4.660 7.535 4.807 1.00 91.31 204 LEU A CA 1
ATOM 1599 C C . LEU A 1 204 ? 4.726 6.249 3.970 1.00 91.31 204 LEU A C 1
ATOM 1601 O O . LEU A 1 204 ? 5.815 5.699 3.805 1.00 91.31 204 LEU A O 1
ATOM 1605 N N . LEU A 1 205 ? 3.604 5.781 3.408 1.00 91.31 205 LEU A N 1
ATOM 1606 C CA . LEU A 1 205 ? 3.576 4.639 2.486 1.00 91.31 205 LEU A CA 1
ATOM 1607 C C . LEU A 1 205 ? 4.446 4.913 1.250 1.00 91.31 205 LEU A C 1
ATOM 1609 O O . LEU A 1 205 ? 5.271 4.071 0.891 1.00 91.31 205 LEU A O 1
ATOM 1613 N N . ASN A 1 206 ? 4.316 6.104 0.654 1.00 91.00 206 ASN A N 1
ATOM 1614 C CA . ASN A 1 206 ? 5.072 6.513 -0.530 1.00 91.00 206 ASN A CA 1
ATOM 1615 C C . ASN A 1 206 ? 6.587 6.533 -0.246 1.00 91.00 206 ASN A C 1
ATOM 1617 O O . ASN A 1 206 ? 7.358 5.855 -0.924 1.00 91.00 206 ASN A O 1
ATOM 1621 N N . GLN A 1 207 ? 7.004 7.224 0.823 1.00 90.50 207 GLN A N 1
ATOM 1622 C CA . GLN A 1 207 ? 8.409 7.286 1.253 1.00 90.50 207 GLN A CA 1
ATOM 1623 C C . GLN A 1 207 ? 8.973 5.903 1.609 1.00 90.50 207 GLN A C 1
ATOM 1625 O O . GLN A 1 207 ? 10.091 5.565 1.225 1.00 90.50 207 GLN A O 1
ATOM 1630 N N . THR A 1 208 ? 8.202 5.070 2.312 1.00 89.69 208 THR A N 1
ATOM 1631 C CA . THR A 1 208 ? 8.637 3.719 2.703 1.00 89.69 208 THR A CA 1
ATOM 1632 C C . THR A 1 208 ? 8.855 2.826 1.479 1.00 89.69 208 THR A C 1
ATOM 1634 O O . THR A 1 208 ? 9.834 2.082 1.424 1.00 89.69 208 THR A O 1
ATOM 1637 N N . ALA A 1 209 ? 7.994 2.923 0.463 1.00 88.25 209 ALA A N 1
ATOM 1638 C CA . ALA A 1 209 ? 8.134 2.168 -0.780 1.00 88.25 209 ALA A CA 1
ATOM 1639 C C . ALA A 1 209 ? 9.402 2.532 -1.576 1.00 88.25 209 ALA A C 1
ATOM 1641 O O . ALA A 1 209 ? 10.053 1.638 -2.125 1.00 88.25 209 ALA A O 1
ATOM 1642 N N . MET A 1 210 ? 9.785 3.815 -1.578 1.00 86.25 210 MET A N 1
ATOM 1643 C CA . MET A 1 210 ? 11.053 4.301 -2.140 1.00 86.25 210 MET A CA 1
ATOM 1644 C C . MET A 1 210 ? 12.253 3.792 -1.320 1.00 86.25 210 MET A C 1
ATOM 1646 O O . MET A 1 210 ? 13.167 3.162 -1.857 1.00 86.25 210 MET A O 1
ATOM 1650 N N . ASN A 1 211 ? 12.219 3.984 0.003 1.00 79.88 211 ASN A N 1
ATOM 1651 C CA . ASN A 1 211 ? 13.319 3.643 0.912 1.00 79.88 211 ASN A CA 1
ATOM 1652 C C . ASN A 1 211 ? 13.621 2.133 0.974 1.00 79.88 211 ASN A C 1
ATOM 1654 O O . ASN A 1 211 ? 14.771 1.748 1.189 1.00 79.88 211 ASN A O 1
ATOM 1658 N N . ASN A 1 212 ? 12.634 1.270 0.711 1.00 63.97 212 ASN A N 1
ATOM 1659 C CA . ASN A 1 212 ? 12.805 -0.189 0.666 1.00 63.97 212 ASN A CA 1
ATOM 1660 C C . ASN A 1 212 ? 13.719 -0.703 -0.469 1.00 63.97 212 ASN A C 1
ATOM 1662 O O . ASN A 1 212 ? 14.043 -1.888 -0.487 1.00 63.97 212 ASN A O 1
ATOM 1666 N N . VAL A 1 213 ? 14.171 0.152 -1.396 1.00 54.81 213 VAL A N 1
ATOM 1667 C CA . VAL A 1 213 ? 15.251 -0.184 -2.350 1.00 54.81 213 VAL A CA 1
ATOM 1668 C C . VAL A 1 213 ? 16.643 0.144 -1.786 1.00 54.81 213 VAL A C 1
ATOM 1670 O O . VAL A 1 213 ? 17.629 -0.470 -2.185 1.00 54.81 213 VAL A O 1
ATOM 1673 N N . CYS A 1 214 ? 16.740 1.072 -0.830 1.00 39.88 214 CYS A N 1
ATOM 1674 C CA . CYS A 1 214 ? 18.010 1.615 -0.342 1.00 39.88 214 CYS A CA 1
ATOM 1675 C C . CYS A 1 214 ? 18.687 0.735 0.729 1.00 39.88 214 CYS A C 1
ATOM 1677 O O . CYS A 1 214 ? 19.909 0.728 0.855 1.00 39.88 214 CYS A O 1
ATOM 1679 N N . ASN A 1 215 ? 17.911 -0.058 1.476 1.00 41.00 215 ASN A N 1
ATOM 1680 C CA . ASN A 1 215 ? 18.383 -0.814 2.645 1.00 41.00 215 ASN A CA 1
ATOM 1681 C C . ASN A 1 215 ? 19.125 -2.128 2.286 1.00 41.00 215 ASN A C 1
ATOM 1683 O O . ASN A 1 215 ? 18.877 -3.180 2.878 1.00 41.00 215 ASN A O 1
ATOM 1687 N N . ARG A 1 216 ? 19.998 -2.086 1.267 1.00 42.16 216 ARG A N 1
ATOM 1688 C CA . ARG A 1 216 ? 20.756 -3.242 0.748 1.00 42.16 216 ARG A CA 1
ATOM 1689 C C . ARG A 1 216 ? 22.215 -2.914 0.387 1.00 42.16 216 ARG A C 1
ATOM 1691 O O . ARG A 1 216 ? 22.758 -3.480 -0.560 1.00 42.16 216 ARG A O 1
ATOM 1698 N N . ILE A 1 217 ? 22.841 -2.007 1.137 1.00 38.78 217 ILE A N 1
ATOM 1699 C CA . ILE A 1 217 ? 24.279 -1.705 1.061 1.00 38.78 217 ILE A CA 1
ATOM 1700 C C . ILE A 1 217 ? 24.835 -1.616 2.492 1.00 38.78 217 ILE A C 1
ATOM 1702 O O . ILE A 1 217 ? 24.219 -0.962 3.330 1.00 38.78 217 ILE A O 1
ATOM 1706 N N . ILE A 1 218 ? 26.016 -2.220 2.699 1.00 40.91 218 ILE A N 1
ATOM 1707 C CA . ILE A 1 218 ? 26.754 -2.418 3.969 1.00 40.91 218 ILE A CA 1
ATOM 1708 C C . ILE A 1 218 ? 26.094 -3.442 4.908 1.00 40.91 218 ILE A C 1
ATOM 1710 O O . ILE A 1 218 ? 25.283 -3.054 5.773 1.00 40.91 218 ILE A O 1
#

Foldseek 3Di:
DALVVLQCLLCVQQVFDWDAPDPDFRWTWTDDPPWIWIQTRRRWIAIPLRDTDDSVCSSPPPDDDDDDDDDDDDDDDDDDDDDDDDDDDDDDDPPQQQDKAKDALPLDFLQLVLLLLVVCQVCVSVVCSVQVHDDGQAAPVLNVQSVPFPRGGPVSSVVSDVVVDCVRRVQWDQDVVVRMIMGRHHGDDDDPVVVVVVNVVVVCSSVVSSCVVVPPDD

Radius of gyration: 25.2 Å; chains: 1; bounding box: 82×42×56 Å

Sequence (218 aa):
MDRKEVVKALSDHLGIEPKYMGVPSFAYQIETDTEIYWIDRAGKITTSNGTEVALDSLLTSQVIEKQEKPLKSEEPVRLVGHVDSGTPDKPAANTNVSLEVVVPLEGHTGITLRNLINLLYGKQVLVKRSLGIEANFIEDSFAKAINDANVDTMEKFKTAIFEIGKQYYPGITFSFDSSTISFEFFPTERTPEEMHVYTQLVGLLNQTAMNNVCNRII

pLDDT: mean 77.95, std 20.17, range [29.03, 94.69]

Secondary structure (DSSP, 8-state):
--HHHHHHHHHHHHT---EE--TTT--EEEE-SS-EEEE-TTS-EEETT--EE-HHHHHH-------------------------------------PEEEEEE-TT--HHHHHHHHHHHHTTHHHHHHHHT--S-SS-HHHHHHHHHS---SHHHHHHHHHHH-GGG-TTEEEETTTTEEEEEEE-SS--HHHHHHHHHHHHHHHHHHHHTTTS---